Protein 3MET (pdb70)

InterPro domains:
  IPR010750 SGF29 tudor-like domain [PF07039] (159-288)
  IPR010750 SGF29 tudor-like domain [PS51518] (152-293)
  IPR037802 SAGA-associated factor 29 [PTHR21539] (6-290)
  IPR047287 SAGA-associated factor 29, second Tudor domain [cd20394] (228-287)
  IPR047288 SAGA-associated factor 29, first Tudor domain [cd20393] (154-217)

Sequence (354 aa):
GRRGVLTLLQQSATLPLWIGKPGDKPPPLCGAIPASGGDDYVARPGDKVAARVKAVDGDEQWILAEEVVSYSHATNKYEVDDIDEEGKERHTLSRRRRVIPLPQWWKKANPETDPEALFQKEQLVLALYPQQTTCFYRALIHAPPQRPQDDYSVLFEDTSYADGYSPPLNVAQRYVVACVLTLLQQSATLPLWIGKPGDKPPPLCGAIPASGGDDYVARPGDKVAARVKAVDGDEQWILAEVVSYSHATNKYEVDDIDEEGKERHTLSRRRVIPLPQWKANPETDPEALFQKEQLVLALYPQTTCFYRALIHAPPQRRPQDDYSVLFEDTSYADGYSPPLNVAQRRYVVACKEPKARTQTARART

Secondary structure (DSSP, 8-state):
-HHHH--HHHHH---PBP---TT----TTBTTPPPPBT--PPTT-EEEEEEE-TT--EEEEEEEEEEEETTTTEEEEEESSTT---PEEEEGGGEEEPPSBB--TTT-GGGSPPTT-EEEEEPTTSSEEEEEEEEE--SSTTPPEEEEEB-TTSTTSBPPPEEE-GGGEEE-/---HHHHH--PPBP---TTPPPPTTBTTPPPBTT----TT-EEEEEEE-TTS-EEEEEEEEEEEETTTTEEEEEETT--SS-EEEEEGGGEEEPPSBB--TTT-GGGS--TT-EEEEEPTTSSEEEEEEEEE--SSTTPPEEEEEB-TTSTTSBPPPEEE-GGGEEE-----/-------/---

Solvent-accessible surface area: 18123 Å² total

B-factor: mean 17.87, std 6.51, range [2.0, 43.19]

Radius of gyration: 21.24 Å; Cα contacts (8 Å, |Δi|>4): 855; chains: 4; bounding box: 60×52×64 Å

GO terms:
  GO:0070461 SAGA-type complex (C, IDA)
  GO:0140002 histone H3K4me3 reader activity (F, IDA)
  GO:0140003 histone H3K36me3 reader activity (F, IDA)
  GO:0071169 establishment of protein localization to chromatin (P, TAS)
  GO:0005654 nucleoplasm (C, TAS)
  GO:0005515 protein binding (F, IPI)
  GO:0140672 ATAC complex (C, IDA)
  GO:0000122 negative regulation of transcription by RNA polymerase II (P, IDA)
  GO:0005654 nucleoplasm (C, IDA)
  GO:0005730 nucleolus (C, IDA)
  GO:0051302 regulation of cell division (P, IDA)
  GO:0006357 regulation of transcription by RNA polymerase II (P, IDA)
  GO:0051726 regulation of cell cycle (P, IMP)
  GO:0090043 regulation of tubulin deacetylation (P, IMP)
  GO:0006355 regulation of DNA-templated transcription (P, IMP)
  GO:0034976 response to endoplasmic reticulum stress (P, IMP)
  GO:0045815 transcription initiation-coupled chromatin remodeling (P, IMP)

Organism: Homo sapiens (NCBI:txid9606)

CATH classification: 2.30.30.140

Nearest PDB structures (foldseek):
  3me9-assembly1_B  TM=9.875E-01  e=2.620E-29  Homo sapiens
  3mew-assembly1_A  TM=9.738E-01  e=3.915E-27  Homo s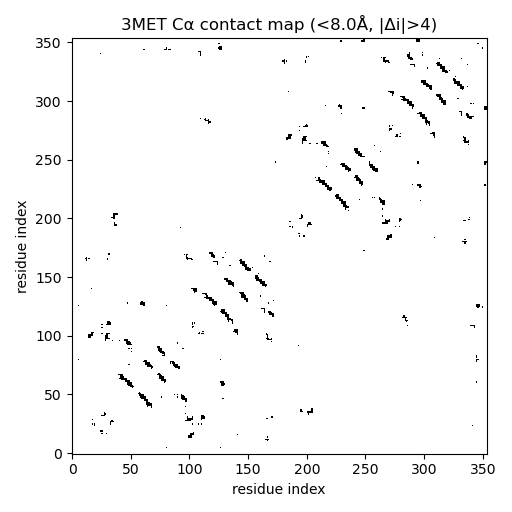apiens
  3lx7-assembly1_A-2  TM=9.864E-01  e=1.888E-22  Homo sapiens
  7yta-assembly1_A  TM=5.260E-01  e=7.698E-05  Nicotiana tabacum
  2eko-assembly1_A  TM=7.095E-01  e=9.833E-02  Homo sapiens

Foldseek 3Di:
DLLVVVVVQVVVLVQAADDDDPPDADDDLAQARHDDPVDDDDFFFWKQFFDADPVGDTFRFIWTWHDADPVVQWTWIDGPRPVRPDTDTGHPVRIGGFRSHYYACVPHVVSHDDFQAWKWFQDPSHRTTAIWGFHAPDNGSVFFTWIWGQDPVDPVRTDGTDGGRSRGIYHD/DLVVVVVVLVQAADDDDVVDDDDDLAQARHHPDVDDDDAFFWKFFWDQDPVRDTWTFIWGWHDADPPVQWTWTFGSVNPDPGIDIGHPLRIGTFRSHYYACVRCVVSYDAAQAWWWFAPPPGRTTAIWGFHATDNGSPFFTWIWGQDVVDVVRTDHTDGGRSRGIYHDPDDD/DQDVNVD

Structure (mmCIF, N/CA/C/O backbone):
data_3MET
#
_entry.id   3MET
#
_cell.length_a   50.162
_cell.length_b   65.411
_cell.length_c   105.877
_cell.angle_alpha   90.00
_cell.angle_beta   90.00
_cell.angle_gamma   90.00
#
_symmetry.space_group_name_H-M   'P 21 21 21'
#
loop_
_entity.id
_entity.type
_entity.pdbx_description
1 polymer 'SAGA-associated factor 29 homolog'
2 polymer 'Histone H3'
3 non-polymer 'UNKNOWN ATOM OR ION'
4 non-polymer GLYCEROL
5 non-polymer 'SULFATE ION'
6 water water
#
loop_
_atom_site.group_PDB
_atom_site.id
_atom_site.type_symbol
_atom_site.label_atom_id
_atom_site.label_alt_id
_atom_site.label_comp_id
_atom_site.label_asym_id
_atom_site.label_entity_id
_atom_site.label_seq_id
_atom_site.pdbx_PDB_ins_code
_atom_site.Cartn_x
_atom_site.Cartn_y
_atom_site.Cartn_z
_atom_site.occupancy
_atom_site.B_iso_or_equiv
_atom_site.auth_seq_id
_atom_site.auth_comp_id
_atom_site.auth_asym_id
_atom_site.auth_atom_id
_atom_site.pdbx_PDB_model_num
ATOM 1 N N . GLY A 1 1 ? 19.307 13.330 -5.860 1.00 22.85 114 GLY A N 1
ATOM 2 C CA . GLY A 1 1 ? 18.313 13.244 -4.750 1.00 22.71 114 GLY A CA 1
ATOM 3 C C . GLY A 1 1 ? 16.995 12.777 -5.336 1.00 22.74 114 GLY A C 1
ATOM 4 O O . GLY A 1 1 ? 16.911 12.525 -6.549 1.00 21.42 114 GLY A O 1
ATOM 5 N N . ARG A 1 2 ? 15.978 12.644 -4.477 1.00 22.26 115 ARG A N 1
ATOM 6 C CA . ARG A 1 2 ? 14.664 12.200 -4.900 1.00 22.82 115 ARG A CA 1
ATOM 7 C C . ARG A 1 2 ? 14.024 13.144 -5.899 1.00 22.69 115 ARG A C 1
ATOM 8 O O . ARG A 1 2 ? 13.410 12.680 -6.860 1.00 23.26 115 ARG A O 1
ATOM 16 N N . ARG A 1 3 ? 14.174 14.450 -5.706 1.00 22.02 116 ARG A N 1
ATOM 17 C CA . ARG A 1 3 ? 13.628 15.428 -6.650 1.00 22.27 116 ARG A CA 1
ATOM 18 C C . ARG A 1 3 ? 14.104 15.165 -8.053 1.00 22.16 116 ARG A C 1
ATOM 19 O O . ARG A 1 3 ? 13.298 15.128 -9.000 1.00 23.23 116 ARG A O 1
ATOM 27 N N . GLY A 1 4 ? 15.407 14.947 -8.187 1.00 20.53 117 GLY A N 1
ATOM 28 C CA . GLY A 1 4 ? 16.015 14.728 -9.476 1.00 19.89 117 GLY A CA 1
ATOM 29 C C . GLY A 1 4 ? 15.625 13.419 -10.096 1.00 19.01 117 GLY A C 1
ATOM 30 O O . GLY A 1 4 ? 15.418 13.324 -11.288 1.00 18.87 117 GLY A O 1
ATOM 31 N N . VAL A 1 5 ? 15.544 12.399 -9.277 1.00 18.24 118 VAL A N 1
ATOM 32 C CA . VAL A 1 5 ? 15.150 11.091 -9.736 1.00 17.92 118 VAL A CA 1
ATOM 33 C C . VAL A 1 5 ? 13.734 11.136 -10.303 1.00 17.00 118 VAL A C 1
ATOM 34 O O . VAL A 1 5 ? 13.464 10.579 -11.370 1.00 15.99 118 VAL A O 1
ATOM 38 N N . LEU A 1 6 ? 12.838 11.784 -9.576 1.00 16.67 119 LEU A N 1
ATOM 39 C CA . LEU A 1 6 ? 11.474 11.966 -10.021 1.00 17.57 119 LEU A CA 1
ATOM 40 C C . LEU A 1 6 ? 11.335 12.687 -11.317 1.00 17.30 119 LEU A C 1
ATOM 41 O O . LEU A 1 6 ? 10.675 12.193 -12.207 1.00 18.04 119 LEU A O 1
ATOM 54 N N . THR A 1 8 ? 13.536 13.228 -13.548 1.00 17.56 121 THR A N 1
ATOM 55 C CA . THR A 1 8 ? 14.170 12.456 -14.622 1.00 18.11 121 THR A CA 1
ATOM 56 C C . THR A 1 8 ? 13.230 11.364 -15.109 1.00 17.84 121 THR A C 1
ATOM 57 O O . THR A 1 8 ? 13.082 11.160 -16.312 1.00 17.27 121 THR A O 1
ATOM 61 N N . LEU A 1 9 ? 12.607 10.656 -14.175 1.00 17.83 122 LEU A N 1
ATOM 62 C CA . LEU A 1 9 ? 11.672 9.592 -14.538 1.00 18.78 122 LEU A CA 1
ATOM 63 C C . LEU A 1 9 ? 10.505 10.142 -15.409 1.00 19.01 122 LEU A C 1
ATOM 64 O O . LEU A 1 9 ? 10.122 9.536 -16.412 1.00 17.55 122 LEU A O 1
ATOM 66 N N . LEU A 1 10 ? 9.984 11.314 -15.037 1.00 20.06 123 LEU A N 1
ATOM 67 C CA . LEU A 1 10 ? 8.914 11.962 -15.797 1.00 21.19 123 LEU A CA 1
ATOM 68 C C . LEU A 1 10 ? 9.304 12.285 -17.211 1.00 22.19 123 LEU A C 1
ATOM 69 O O . LEU A 1 10 ? 8.499 12.106 -18.128 1.00 22.16 123 LEU A O 1
ATOM 74 N N . GLN A 1 11 ? 10.515 12.813 -17.389 1.00 22.81 124 GLN A N 1
ATOM 75 C CA . GLN A 1 11 ? 11.051 13.113 -18.713 1.00 23.78 124 GLN A CA 1
ATOM 76 C C . GLN A 1 11 ? 11.188 11.869 -19.541 1.00 23.95 124 GLN A C 1
ATOM 77 O O . GLN A 1 11 ? 10.770 11.836 -20.708 1.00 24.66 124 GLN A O 1
ATOM 83 N N . GLN A 1 12 ? 11.801 10.849 -18.946 1.00 23.22 125 GLN A N 1
ATOM 84 C CA . GLN A 1 12 ? 11.984 9.583 -19.622 1.00 22.82 125 GLN A CA 1
ATOM 85 C C . GLN A 1 12 ? 10.653 9.133 -20.174 1.00 21.93 125 GLN A C 1
ATOM 86 O O . GLN A 1 12 ? 10.546 8.907 -21.390 1.00 23.02 125 GLN A O 1
ATOM 92 N N . SER A 1 13 ? 9.644 9.010 -19.308 1.00 19.20 126 SER A N 1
ATOM 93 C CA . SER A 1 13 ? 8.353 8.540 -19.746 1.00 17.95 126 SER A CA 1
ATOM 94 C C . SER A 1 13 ? 7.735 9.467 -20.811 1.00 17.08 126 SER A C 1
ATOM 95 O O . SER A 1 13 ? 7.242 8.988 -21.824 1.00 17.11 126 SER A O 1
ATOM 98 N N . ALA A 1 14 ? 7.760 10.777 -20.615 1.00 16.48 127 ALA A N 1
ATOM 99 C CA . ALA A 1 14 ? 7.215 11.672 -21.675 1.00 16.90 127 ALA A CA 1
ATOM 100 C C . ALA A 1 14 ? 7.889 11.448 -23.023 1.00 17.54 127 ALA A C 1
ATOM 101 O O . ALA A 1 14 ? 7.231 11.392 -24.057 1.00 17.56 127 ALA A O 1
ATOM 111 N N . THR A 1 16 ? 9.777 8.886 -24.220 1.00 16.08 129 THR A N 1
ATOM 112 C CA . THR A 1 16 ? 9.741 7.569 -24.847 1.00 16.19 129 THR A CA 1
ATOM 113 C C . THR A 1 16 ? 8.334 7.182 -25.391 1.00 16.34 129 THR A C 1
ATOM 114 O O . THR A 1 16 ? 8.197 6.114 -26.035 1.00 16.49 129 THR A O 1
ATOM 118 N N . LEU A 1 17 ? 7.308 8.018 -25.141 1.00 15.59 130 LEU A N 1
ATOM 119 C CA . LEU A 1 17 ? 5.961 7.735 -25.620 1.00 15.06 130 LEU A CA 1
ATOM 120 C C . LEU A 1 17 ? 5.971 7.648 -27.147 1.00 15.14 130 LEU A C 1
ATOM 121 O O . LEU A 1 17 ? 6.206 8.642 -27.803 1.00 15.58 130 LEU A O 1
ATOM 126 N N . PRO A 1 18 ? 5.689 6.477 -27.705 1.00 15.04 131 PRO A N 1
ATOM 127 C CA . PRO A 1 18 ? 5.753 6.315 -29.146 1.00 15.68 131 PRO A CA 1
ATOM 128 C C . PRO A 1 18 ? 4.783 7.194 -29.931 1.00 14.57 131 PRO A C 1
ATOM 129 O O . PRO A 1 18 ? 3.674 7.393 -29.505 1.00 14.27 131 PRO A O 1
ATOM 133 N N . LEU A 1 19 ? 5.228 7.698 -31.070 1.00 15.11 132 LEU A N 1
ATOM 134 C CA . LEU A 1 19 ? 4.402 8.442 -32.006 1.00 14.71 132 LEU A CA 1
ATOM 135 C C . LEU A 1 19 ? 3.500 7.474 -32.778 1.00 14.59 132 LEU A C 1
ATOM 136 O O . LEU A 1 19 ? 3.958 6.414 -33.220 1.00 14.54 132 LEU A O 1
ATOM 141 N N . TRP A 1 20 ? 2.227 7.802 -32.910 1.00 13.42 133 TRP A N 1
ATOM 142 C CA . TRP A 1 20 ? 1.361 6.994 -33.755 1.00 14.07 133 TRP A CA 1
ATOM 143 C C . TRP A 1 20 ? 1.666 7.290 -35.221 1.00 13.54 133 TRP A C 1
ATOM 144 O O . TRP A 1 20 ? 1.555 8.423 -35.670 1.00 13.27 133 TRP A O 1
ATOM 155 N N . ILE A 1 21 ? 2.075 6.269 -35.960 1.00 14.42 134 ILE A N 1
ATOM 156 C CA . ILE A 1 21 ? 2.403 6.418 -37.376 1.00 15.55 134 ILE A CA 1
ATOM 157 C C . ILE A 1 21 ? 1.475 5.494 -38.180 1.00 15.84 134 ILE A C 1
ATOM 158 O O . ILE A 1 21 ? 1.736 4.287 -38.362 1.00 15.25 134 ILE A O 1
ATOM 163 N N . GLY A 1 22 ? 0.373 6.070 -38.632 1.00 16.92 135 GLY A N 1
ATOM 164 C CA . GLY A 1 22 ? -0.593 5.376 -39.447 1.00 17.03 135 GLY A CA 1
ATOM 165 C C . GLY A 1 22 ? -0.241 5.465 -40.921 1.00 17.95 135 GLY A C 1
ATOM 166 O O . GLY A 1 22 ? 0.722 6.103 -41.290 1.00 17.79 135 GLY A O 1
ATOM 167 N N . LYS A 1 23 ? -1.016 4.786 -41.759 1.00 18.85 136 LYS A N 1
ATOM 168 C CA . LYS A 1 23 ? -0.932 4.972 -43.196 1.00 19.64 136 LYS A CA 1
ATOM 169 C C . LYS A 1 23 ? -2.312 5.371 -43.669 1.00 20.74 136 LYS A C 1
ATOM 170 O O . LYS A 1 23 ? -3.289 5.220 -42.934 1.00 19.98 136 LYS A O 1
ATOM 176 N N . PRO A 1 24 ? -2.411 5.904 -44.900 1.00 22.26 137 PRO A N 1
ATOM 177 C CA . PRO A 1 24 ? -3.738 6.338 -45.386 1.00 22.32 137 PRO A CA 1
ATOM 178 C C . PRO A 1 24 ? -4.842 5.313 -45.114 1.00 22.13 137 PRO A C 1
ATOM 179 O O . PRO A 1 24 ? -4.670 4.103 -45.342 1.00 22.94 137 PRO A O 1
ATOM 183 N N . GLY A 1 25 ? -5.953 5.780 -44.568 1.00 21.81 138 GLY A N 1
ATOM 184 C CA . GLY A 1 25 ? -7.052 4.888 -44.184 1.00 21.67 138 GLY A CA 1
ATOM 185 C C . GLY A 1 25 ? -7.151 4.460 -42.723 1.00 21.25 138 GLY A C 1
ATOM 186 O O . GLY A 1 25 ? -8.226 4.064 -42.271 1.00 21.30 138 GLY A O 1
ATOM 187 N N . ASP A 1 26 ? -6.033 4.478 -41.988 1.00 20.38 139 ASP A N 1
ATOM 188 C CA . ASP A 1 26 ? -6.032 4.107 -40.562 1.00 20.01 139 ASP A CA 1
ATOM 189 C C . ASP A 1 26 ? -6.535 5.263 -39.739 1.00 19.70 139 ASP A C 1
ATOM 190 O O . ASP A 1 26 ? -6.249 6.397 -40.039 1.00 20.52 139 ASP A O 1
ATOM 195 N N . LYS A 1 27 ? -7.201 4.971 -38.643 1.00 20.16 140 LYS A N 1
ATOM 196 C CA . LYS A 1 27 ? -7.531 6.027 -37.674 1.00 19.89 140 LYS A CA 1
ATOM 197 C C . LYS A 1 27 ? -6.632 5.867 -36.447 1.00 18.67 140 LYS A C 1
ATOM 198 O O . LYS A 1 27 ? -6.181 4.750 -36.150 1.00 18.93 140 LYS A O 1
ATOM 204 N N . PRO A 1 28 ? -6.395 6.957 -35.712 1.00 17.05 141 PRO A N 1
ATOM 205 C CA . PRO A 1 28 ? -5.660 6.801 -34.460 1.00 17.00 141 PRO A CA 1
ATOM 206 C C . PRO A 1 28 ? -6.390 5.896 -33.472 1.00 16.37 141 PRO A C 1
ATOM 207 O O . PRO A 1 28 ? -7.603 5.974 -33.338 1.00 16.56 141 PRO A O 1
ATOM 211 N N . PRO A 1 29 ? -5.681 4.981 -32.812 1.00 16.05 142 PRO A N 1
ATOM 212 C CA . PRO A 1 29 ? -6.476 4.119 -31.890 1.00 15.47 142 PRO A CA 1
ATOM 213 C C . PRO A 1 29 ? -6.859 4.781 -30.553 1.00 14.98 142 PRO A C 1
ATOM 214 O O . PRO A 1 29 ? -6.374 5.884 -30.219 1.00 14.40 142 PRO A O 1
ATOM 218 N N . PRO A 1 30 ? -7.657 4.062 -29.741 1.00 14.85 143 PRO A N 1
ATOM 219 C CA . PRO A 1 30 ? -7.852 4.378 -28.338 1.00 14.35 143 PRO A CA 1
ATOM 220 C C . PRO A 1 30 ? -6.505 4.577 -27.631 1.00 13.03 143 PRO A C 1
ATOM 221 O O . PRO A 1 30 ? -5.596 3.818 -27.852 1.00 12.64 143 PRO A O 1
ATOM 225 N N . LEU A 1 31 ? -6.429 5.601 -26.797 1.00 12.26 144 LEU A N 1
ATOM 226 C CA . LEU A 1 31 ? -5.237 5.972 -26.083 1.00 12.09 144 LEU A CA 1
ATOM 227 C C . LEU A 1 31 ? -4.090 6.470 -26.931 1.00 12.38 144 LEU A C 1
ATOM 228 O O . LEU A 1 31 ? -2.928 6.523 -26.441 1.00 13.89 144 LEU A O 1
ATOM 233 N N . CYS A 1 32 ? -4.366 6.873 -28.160 1.00 11.72 145 CYS A N 1
ATOM 234 C CA . CYS A 1 32 ? -3.431 7.716 -28.900 1.00 11.62 145 CYS A CA 1
ATOM 235 C C . CYS A 1 32 ? -3.801 9.171 -28.625 1.00 11.83 145 CYS A C 1
ATOM 236 O O . CYS A 1 32 ? -4.871 9.610 -28.984 1.00 11.66 145 CYS A O 1
ATOM 239 N N . GLY A 1 33 ? -2.958 9.900 -27.906 1.00 12.22 146 GLY A N 1
ATOM 240 C CA . GLY A 1 33 ? -3.278 11.298 -27.542 1.00 12.30 146 GLY A CA 1
ATOM 241 C C . GLY A 1 33 ? -4.581 11.454 -26.774 1.00 12.07 146 GLY A C 1
ATOM 242 O O . GLY A 1 33 ? -4.788 10.865 -25.685 1.00 11.99 146 GLY A O 1
ATOM 243 N N . ALA A 1 34 ? -5.484 12.245 -27.338 1.00 12.21 147 ALA A N 1
ATOM 244 C CA . ALA A 1 34 ? -6.751 12.509 -26.698 1.00 11.66 147 ALA A CA 1
ATOM 245 C C . ALA A 1 34 ? -7.844 11.465 -26.985 1.00 12.13 147 ALA A C 1
ATOM 246 O O . ALA A 1 34 ? -8.902 11.543 -26.374 1.00 11.71 147 ALA A O 1
ATOM 248 N N . ILE A 1 35 ? -7.588 10.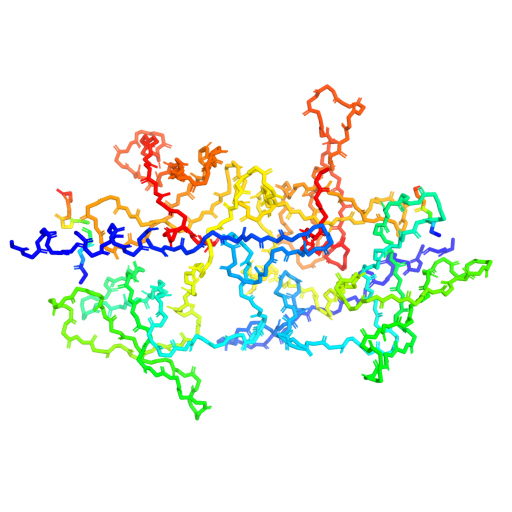464 -27.843 1.00 12.11 148 ILE A N 1
ATOM 249 C CA . ILE A 1 35 ? -8.603 9.459 -28.093 1.00 12.56 148 ILE A CA 1
ATOM 250 C C . ILE A 1 35 ? -8.816 8.633 -26.808 1.00 12.65 148 ILE A C 1
ATOM 251 O O . ILE A 1 35 ? -7.868 8.015 -26.311 1.00 11.21 148 ILE A O 1
ATOM 256 N N . PRO A 1 36 ? -10.057 8.628 -26.264 1.00 12.73 149 PRO A N 1
ATOM 257 C CA . PRO A 1 36 ? -10.266 7.914 -25.034 1.00 12.63 149 PRO A CA 1
ATOM 258 C C . PRO A 1 36 ? -10.182 6.409 -25.152 1.00 12.82 149 PRO A C 1
ATOM 259 O O . PRO A 1 36 ? -10.322 5.844 -26.256 1.00 11.20 149 PRO A O 1
ATOM 263 N N . ALA A 1 37 ? -9.976 5.768 -23.998 1.00 13.82 150 ALA A N 1
ATOM 264 C CA . ALA A 1 37 ? -10.027 4.314 -23.868 1.00 14.53 150 ALA A CA 1
ATOM 265 C C . ALA A 1 37 ? -11.375 3.802 -24.360 1.00 15.81 150 ALA A C 1
ATOM 266 O O . ALA A 1 37 ? -12.392 4.489 -24.239 1.00 14.56 150 ALA A O 1
ATOM 268 N N . SER A 1 38 ? -11.369 2.591 -24.912 1.00 16.72 151 SER A N 1
ATOM 269 C CA . SER A 1 38 ? -12.599 1.883 -25.205 1.00 18.27 151 SER A CA 1
ATOM 270 C C . SER A 1 38 ? -13.454 1.716 -23.949 1.00 18.03 151 SER A C 1
ATOM 271 O O . SER A 1 38 ? -12.931 1.688 -22.835 1.00 17.57 151 SER A O 1
ATOM 274 N N A GLY A 1 39 ? -14.760 1.576 -24.159 0.50 18.27 152 GLY A N 1
ATOM 275 N N B GLY A 1 39 ? -14.770 1.610 -24.109 0.50 18.34 152 GLY A N 1
ATOM 276 C CA A GLY A 1 39 ? -15.676 1.231 -23.078 0.50 18.33 152 GLY A CA 1
ATOM 277 C CA B GLY A 1 39 ? -15.698 1.651 -22.950 0.50 18.41 152 GLY A CA 1
ATOM 278 C C A GLY A 1 39 ? -15.249 -0.053 -22.390 0.50 18.27 152 GLY A C 1
ATOM 279 C C B GLY A 1 39 ? -15.510 0.644 -21.810 0.50 18.42 152 GLY A C 1
ATOM 280 O O A GLY A 1 39 ? -14.848 -1.026 -23.041 0.50 17.62 152 GLY A O 1
ATOM 281 O O B GLY A 1 39 ? -15.820 0.947 -20.647 0.50 18.29 152 GLY A O 1
ATOM 282 N N A ASP A 1 40 ? -15.311 -0.038 -21.062 0.50 18.66 153 ASP A N 1
ATOM 283 N N B ASP A 1 40 ? -15.027 -0.558 -22.118 0.50 18.49 153 ASP A N 1
ATOM 284 C CA A ASP A 1 40 ? -14.856 -1.164 -20.243 0.50 18.99 153 ASP A CA 1
ATOM 285 C CA B ASP A 1 40 ? -14.839 -1.573 -21.068 0.50 18.71 153 ASP A CA 1
ATOM 286 C C A ASP A 1 40 ? -13.442 -1.691 -20.615 0.50 18.99 153 ASP A C 1
ATOM 287 C C B ASP A 1 40 ? -13.382 -1.765 -20.697 0.50 18.83 153 ASP A C 1
ATOM 288 O O A ASP A 1 40 ? -13.181 -2.886 -20.547 0.50 19.63 153 ASP A O 1
ATOM 289 O O B ASP A 1 40 ? -13.019 -2.793 -20.128 0.50 19.39 153 ASP A O 1
ATOM 292 N N . TYR A 1 41 ? -12.540 -0.784 -20.993 1.00 18.54 154 TYR A N 1
ATOM 293 C CA . TYR A 1 41 ? -11.120 -1.067 -21.034 1.00 18.50 154 TYR A CA 1
ATOM 294 C C . TYR A 1 41 ? -10.577 -1.260 -19.632 1.00 18.57 154 TYR A C 1
ATOM 295 O O . TYR A 1 41 ? -10.984 -0.568 -18.702 1.00 18.23 154 TYR A O 1
ATOM 304 N N . VAL A 1 42 ? -9.651 -2.204 -19.490 1.00 18.81 155 VAL A N 1
ATOM 305 C CA . VAL A 1 42 ? -8.898 -2.396 -18.234 1.00 18.76 155 VAL A CA 1
ATOM 306 C C . VAL A 1 42 ? -7.412 -2.234 -18.559 1.00 18.31 155 VAL A C 1
ATOM 307 O O . VAL A 1 42 ? -6.912 -2.915 -19.444 1.00 17.23 155 VAL A O 1
ATOM 311 N N . ALA A 1 43 ? -6.711 -1.332 -17.860 1.00 18.04 156 ALA A N 1
ATOM 312 C CA . ALA A 1 43 ? -5.239 -1.186 -18.052 1.00 17.81 156 ALA A CA 1
ATOM 313 C C . ALA A 1 43 ? -4.467 -2.445 -17.602 1.00 17.73 156 ALA A C 1
ATOM 314 O O . ALA A 1 43 ? -4.921 -3.205 -16.762 1.00 17.15 156 ALA A O 1
ATOM 316 N N . ARG A 1 44 ? -3.300 -2.623 -18.196 1.00 18.04 157 ARG A N 1
ATOM 317 C CA . ARG A 1 44 ? -2.451 -3.775 -17.996 1.00 18.32 157 ARG A CA 1
ATOM 318 C C . ARG A 1 44 ? -1.402 -3.434 -16.935 1.00 18.24 157 ARG A C 1
ATOM 319 O O . ARG A 1 44 ? -1.059 -2.238 -16.776 1.00 17.29 157 ARG A O 1
ATOM 322 N N . PRO A 1 45 ? -0.874 -4.457 -16.220 1.00 17.77 158 PRO A N 1
ATOM 323 C CA . PRO A 1 45 ? 0.246 -4.225 -15.301 1.00 17.25 158 PRO A CA 1
ATOM 324 C C . PRO A 1 45 ? 1.381 -3.521 -16.025 1.00 17.40 158 PRO A C 1
ATOM 325 O O . PRO A 1 45 ? 1.756 -3.912 -17.159 1.00 17.71 158 PRO A O 1
ATOM 329 N N . GLY A 1 46 ? 1.912 -2.483 -15.395 1.00 16.38 159 GLY A N 1
ATOM 330 C CA . GLY A 1 46 ? 2.982 -1.688 -15.970 1.00 16.57 159 GLY A CA 1
ATOM 331 C C . GLY A 1 46 ? 2.528 -0.385 -16.635 1.00 15.71 159 GLY A C 1
ATOM 332 O O . GLY A 1 46 ? 3.318 0.546 -16.777 1.00 16.64 159 GLY A O 1
ATOM 333 N N . ASP A 1 47 ? 1.265 -0.306 -17.016 1.00 15.01 160 ASP A N 1
ATOM 334 C CA . ASP A 1 47 ? 0.738 0.867 -17.725 1.00 14.30 160 ASP A CA 1
ATOM 335 C C . ASP A 1 47 ? 0.711 2.055 -16.767 1.00 14.47 160 ASP A C 1
ATOM 336 O O . ASP A 1 47 ? 0.426 1.878 -15.586 1.00 14.32 160 ASP A O 1
ATOM 341 N N . LYS A 1 48 ? 0.960 3.256 -17.271 1.00 13.74 161 LYS A N 1
ATOM 342 C CA . LYS A 1 48 ? 0.919 4.445 -16.440 1.00 14.35 161 LYS A CA 1
ATOM 343 C C . LYS A 1 48 ? -0.503 5.008 -16.410 1.00 13.89 161 LYS A C 1
ATOM 344 O O . LYS A 1 48 ? -1.248 4.900 -17.408 1.00 14.61 161 LYS A O 1
ATOM 350 N N . VAL A 1 49 ? -0.880 5.590 -15.271 1.00 13.20 162 VAL A N 1
ATOM 351 C CA . VAL A 1 49 ? -2.240 6.064 -15.027 1.00 12.52 162 VAL A CA 1
ATOM 352 C C . VAL A 1 49 ? -2.208 7.324 -14.199 1.00 12.68 162 VAL A C 1
ATOM 353 O O . VAL A 1 49 ? -1.191 7.596 -13.528 1.00 13.60 162 VAL A O 1
ATOM 357 N N . ALA A 1 50 ? -3.268 8.113 -14.287 1.00 11.85 163 ALA A N 1
ATOM 358 C CA . ALA A 1 50 ? -3.622 9.059 -13.227 1.00 12.61 163 ALA A CA 1
ATOM 359 C C . ALA A 1 50 ? -4.602 8.366 -12.305 1.00 13.20 163 ALA A C 1
ATOM 360 O O . ALA A 1 50 ? -5.569 7.737 -12.757 1.00 13.89 163 ALA A O 1
ATOM 362 N N . ALA A 1 51 ? -4.326 8.446 -11.013 1.00 13.79 164 ALA A N 1
ATOM 363 C CA . ALA A 1 51 ? -5.042 7.693 -10.005 1.00 14.24 164 ALA A CA 1
ATOM 364 C C . ALA A 1 51 ? -5.510 8.639 -8.916 1.00 15.15 164 ALA A C 1
ATOM 365 O O . ALA A 1 51 ? -4.682 9.348 -8.317 1.00 15.82 164 ALA A O 1
ATOM 367 N N . ARG A 1 52 ? -6.821 8.676 -8.672 1.00 15.87 165 ARG A N 1
ATOM 368 C CA . ARG A 1 52 ? -7.398 9.529 -7.626 1.00 17.17 165 ARG A CA 1
ATOM 369 C C . ARG A 1 52 ? -7.267 8.811 -6.277 1.00 16.98 165 ARG A C 1
ATOM 370 O O . ARG A 1 52 ? -7.988 7.831 -6.038 1.00 16.80 165 ARG A O 1
ATOM 378 N N . VAL A 1 53 ? -6.372 9.317 -5.417 1.00 16.76 166 VAL A N 1
ATOM 379 C CA . VAL A 1 53 ? -6.034 8.693 -4.148 1.00 17.75 166 VAL A CA 1
ATOM 380 C C . VAL A 1 53 ? -6.305 9.632 -2.973 1.00 18.92 166 VAL A C 1
ATOM 381 O O . VAL A 1 53 ? -5.968 10.829 -3.011 1.00 18.29 166 VAL A O 1
ATOM 385 N N . LYS A 1 54 ? -6.919 9.084 -1.935 1.00 19.82 167 LYS A N 1
ATOM 386 C CA . LYS A 1 54 ? -7.173 9.825 -0.695 1.00 21.79 167 LYS A CA 1
ATOM 387 C C . LYS A 1 54 ? -6.056 9.520 0.315 1.00 22.65 167 LYS A C 1
ATOM 388 O O . LYS A 1 54 ? -5.931 8.360 0.755 1.00 22.74 167 LYS A O 1
ATOM 392 N N . ALA A 1 55 ? -5.277 10.540 0.689 1.00 23.31 168 ALA A N 1
ATOM 393 C CA . ALA A 1 55 ? -4.392 10.472 1.879 1.00 24.38 168 ALA A CA 1
ATOM 394 C C . ALA A 1 55 ? -5.095 10.066 3.192 1.00 25.32 168 ALA A C 1
ATOM 395 O O . ALA A 1 55 ? -6.328 10.052 3.286 1.00 25.40 168 ALA A O 1
ATOM 397 N N . VAL A 1 56 ? -4.287 9.719 4.203 1.00 25.91 169 VAL A N 1
ATOM 398 C CA . VAL A 1 56 ? -4.805 9.355 5.529 1.00 26.35 169 VAL A CA 1
ATOM 399 C C . VAL A 1 56 ? -5.547 10.556 6.119 1.00 27.55 169 VAL A C 1
ATOM 400 O O . VAL A 1 56 ? -6.563 10.373 6.768 1.00 26.86 169 VAL A O 1
ATOM 404 N N . ASP A 1 57 ? -5.033 11.774 5.862 1.00 28.78 170 ASP A N 1
ATOM 405 C CA . ASP A 1 57 ? -5.701 13.009 6.302 1.00 29.97 170 ASP A CA 1
ATOM 406 C C . ASP A 1 57 ? -6.798 13.546 5.336 1.00 30.49 170 ASP A C 1
ATOM 407 O O . ASP A 1 57 ? -7.233 14.702 5.498 1.00 30.06 170 ASP A O 1
ATOM 412 N N . GLY A 1 58 ? -7.192 12.736 4.332 1.00 30.26 171 GLY A N 1
ATOM 413 C CA . GLY A 1 58 ? -8.393 13.011 3.495 1.00 30.14 171 GLY A CA 1
ATOM 414 C C . GLY A 1 58 ? -8.218 13.835 2.221 1.00 29.61 171 GLY A C 1
ATOM 415 O O . GLY A 1 58 ? -9.099 13.88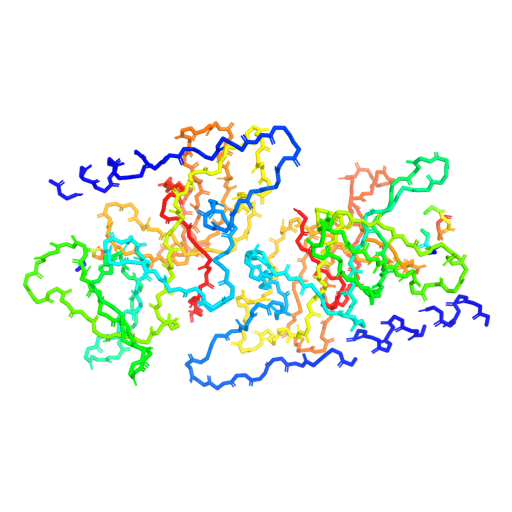5 1.392 1.00 29.37 171 GLY A O 1
ATOM 416 N N . ASP A 1 59 ? -7.078 14.487 2.086 1.00 29.51 172 ASP A N 1
ATOM 417 C CA . ASP A 1 59 ? -6.702 15.177 0.880 1.00 29.48 172 ASP A CA 1
ATOM 418 C C . ASP A 1 59 ? -6.745 14.232 -0.334 1.00 28.86 172 ASP A C 1
ATOM 419 O O . ASP A 1 59 ? -6.091 13.187 -0.301 1.00 28.46 172 ASP A O 1
ATOM 424 N N . GLU A 1 60 ? -7.527 14.596 -1.372 1.00 27.84 173 GLU A N 1
ATOM 425 C CA . GLU A 1 60 ? -7.619 13.836 -2.639 1.00 27.30 173 GLU A CA 1
ATOM 426 C C . GLU A 1 60 ? -6.691 14.424 -3.684 1.00 26.04 173 GLU A C 1
ATOM 427 O O . GLU A 1 60 ? -6.745 15.639 -3.950 1.00 26.01 173 GLU A O 1
ATOM 433 N N . GLN A 1 61 ? -5.862 13.584 -4.304 1.00 23.72 174 GLN A N 1
ATOM 434 C CA . GLN A 1 61 ? -5.057 14.004 -5.456 1.00 22.54 174 GLN A CA 1
ATOM 435 C C . GLN A 1 61 ? -5.193 13.004 -6.596 1.00 20.86 174 GLN A C 1
ATOM 436 O O . GLN A 1 61 ? -5.377 11.801 -6.356 1.00 20.04 174 GLN A O 1
ATOM 442 N N . TRP A 1 62 ? -5.062 13.495 -7.825 1.00 18.66 175 TRP A N 1
ATOM 443 C CA . TRP A 1 62 ? -4.746 12.659 -8.960 1.00 17.14 175 TRP A CA 1
ATOM 444 C C . TRP A 1 62 ? -3.231 12.542 -9.034 1.00 15.87 175 TRP A C 1
ATOM 445 O O . TRP A 1 62 ? -2.531 13.538 -9.324 1.00 16.34 175 TRP A O 1
ATOM 456 N N . ILE A 1 63 ? -2.711 11.355 -8.757 1.00 13.48 176 ILE A N 1
ATOM 457 C CA . ILE A 1 63 ? -1.275 11.134 -8.798 1.00 12.82 176 ILE A CA 1
ATOM 458 C C . ILE A 1 63 ? -0.839 10.359 -10.028 1.00 12.01 176 ILE A C 1
ATOM 459 O O . ILE A 1 63 ? -1.631 9.612 -10.580 1.00 11.55 176 ILE A O 1
ATOM 464 N N . LEU A 1 64 ? 0.428 10.526 -10.443 1.00 11.38 177 LEU A N 1
ATOM 465 C CA . LEU A 1 64 ? 1.019 9.666 -11.458 1.00 11.61 177 LEU A CA 1
ATOM 466 C C . LEU A 1 64 ? 1.332 8.292 -10.810 1.00 12.16 177 LEU A C 1
ATOM 467 O O . LEU A 1 64 ? 1.966 8.226 -9.751 1.00 11.55 177 LEU A O 1
ATOM 472 N N . ALA A 1 65 ? 0.836 7.210 -11.439 1.00 11.93 178 ALA A N 1
ATOM 473 C CA . ALA A 1 65 ? 0.999 5.889 -10.905 1.00 12.34 178 ALA A CA 1
ATOM 474 C C . ALA A 1 65 ? 1.145 4.828 -11.987 1.00 12.80 178 ALA A C 1
ATOM 475 O O . ALA A 1 65 ? 1.011 5.130 -13.173 1.00 12.32 178 ALA A O 1
ATOM 477 N N . GLU A 1 66 ? 1.399 3.584 -11.550 1.00 13.08 179 GLU A N 1
ATOM 478 C CA A GLU A 1 66 ? 1.541 2.443 -12.448 0.50 13.24 179 GLU A CA 1
ATOM 479 C CA B GLU A 1 66 ? 1.497 2.457 -12.477 0.50 13.77 179 GLU A CA 1
ATOM 480 C C . GLU A 1 66 ? 0.644 1.284 -12.007 1.00 13.77 179 GLU A C 1
ATOM 481 O O . GLU A 1 66 ? 0.645 0.938 -10.821 1.00 13.53 179 GLU A O 1
ATOM 492 N N . VAL A 1 67 ? -0.082 0.672 -12.948 1.00 13.06 180 VAL A N 1
ATOM 493 C CA . VAL A 1 67 ? -0.961 -0.448 -12.603 1.00 12.99 180 VAL A CA 1
ATOM 494 C C . VAL A 1 67 ? -0.094 -1.632 -12.150 1.00 13.50 180 VAL A C 1
ATOM 495 O O . VAL A 1 67 ? 0.940 -1.959 -12.777 1.00 13.72 180 VAL A O 1
ATOM 499 N N . VAL A 1 68 ? -0.501 -2.229 -11.047 1.00 13.64 181 VAL A N 1
ATOM 500 C CA . VAL A 1 68 ? 0.104 -3.461 -10.542 1.00 14.24 181 VAL A CA 1
ATOM 501 C C . VAL A 1 68 ? -0.768 -4.690 -10.899 1.00 14.90 181 VAL A C 1
ATOM 502 O O . VAL A 1 68 ? -0.255 -5.708 -11.378 1.00 15.23 181 VAL A O 1
ATOM 506 N N . SER A 1 69 ? -2.067 -4.586 -10.682 1.00 15.52 182 SER A N 1
ATOM 507 C CA . SER A 1 69 ? -3.001 -5.687 -11.023 1.00 16.15 182 SER A CA 1
ATOM 508 C C . SER A 1 69 ? -4.399 -5.146 -11.157 1.00 15.98 182 SER A C 1
ATOM 509 O O . SER A 1 69 ? -4.666 -4.010 -10.779 1.00 15.34 182 SER A O 1
ATOM 512 N N . TYR A 1 70 ? -5.287 -5.966 -11.711 1.00 16.19 183 TYR A N 1
ATOM 513 C CA . TYR A 1 70 ? -6.711 -5.688 -11.714 1.00 16.54 183 TYR A CA 1
ATOM 514 C C . TYR A 1 70 ? -7.432 -6.975 -11.302 1.00 17.19 183 TYR A C 1
ATOM 515 O O . TYR A 1 70 ? -7.149 -8.027 -11.880 1.00 17.24 183 TYR A O 1
ATOM 524 N N . SER A 1 71 ? -8.326 -6.905 -10.309 1.00 17.41 184 SER A N 1
ATOM 525 C CA . SER A 1 71 ? -9.122 -8.080 -9.928 1.00 18.33 184 SER A CA 1
ATOM 526 C C . SER A 1 71 ? -10.501 -8.039 -10.573 1.00 19.24 184 SER A C 1
ATOM 527 O O . SER A 1 71 ? -11.244 -7.103 -10.381 1.00 18.83 184 SER A O 1
ATOM 530 N N . HIS A 1 72 ? -10.828 -9.070 -11.346 1.00 20.54 185 HIS A N 1
ATOM 531 C CA . HIS A 1 72 ? -12.128 -9.142 -11.979 1.00 21.64 185 HIS A CA 1
ATOM 532 C C . HIS A 1 72 ? -13.154 -9.573 -10.937 1.00 22.09 185 HIS A C 1
ATOM 533 O O . HIS A 1 72 ? -14.334 -9.298 -11.089 1.00 22.47 185 HIS A O 1
ATOM 540 N N . ALA A 1 73 ? -12.689 -10.193 -9.853 1.00 22.13 186 ALA A N 1
ATOM 541 C CA . ALA A 1 73 ? -13.563 -10.545 -8.721 1.00 22.66 186 ALA A CA 1
ATOM 542 C C . ALA A 1 73 ? -14.185 -9.306 -8.106 1.00 22.52 186 ALA A C 1
ATOM 543 O O . ALA A 1 73 ? -15.370 -9.289 -7.781 1.00 23.46 186 ALA A O 1
ATOM 545 N N . THR A 1 74 ? -13.396 -8.254 -7.927 1.00 21.77 187 THR A N 1
ATOM 546 C CA . THR A 1 74 ? -13.899 -7.081 -7.230 1.00 21.51 187 THR A CA 1
ATOM 547 C C . THR A 1 74 ? -13.998 -5.844 -8.111 1.00 21.04 187 THR A C 1
ATOM 548 O O . THR A 1 74 ? -14.488 -4.822 -7.656 1.00 20.61 187 THR A O 1
ATOM 552 N N . ASN A 1 75 ? -13.501 -5.945 -9.335 1.00 20.65 188 ASN A N 1
ATOM 553 C CA . ASN A 1 75 ? -13.376 -4.807 -10.255 1.00 21.20 188 ASN A CA 1
ATOM 554 C C . ASN A 1 75 ? -12.607 -3.619 -9.688 1.00 21.12 188 ASN A C 1
ATOM 555 O O . ASN A 1 75 ? -13.033 -2.456 -9.810 1.00 21.11 188 ASN A O 1
ATOM 560 N N . LYS A 1 76 ? -11.446 -3.940 -9.099 1.00 20.06 189 LYS A N 1
ATOM 561 C CA . LYS A 1 76 ? -10.564 -2.962 -8.472 1.00 19.75 189 LYS A CA 1
ATOM 562 C C . LYS A 1 76 ? -9.185 -3.163 -8.992 1.00 17.89 189 LYS A C 1
ATOM 563 O O . LYS A 1 76 ? -8.787 -4.295 -9.185 1.00 17.51 189 LYS A O 1
ATOM 569 N N . TYR A 1 77 ? -8.468 -2.055 -9.236 1.00 16.86 190 TYR A N 1
ATOM 570 C CA . TYR A 1 77 ? -7.033 -2.064 -9.526 1.00 15.39 190 TYR A CA 1
ATOM 571 C C . TYR A 1 77 ? -6.202 -2.044 -8.263 1.00 15.46 190 TYR A C 1
ATOM 572 O O . TYR A 1 77 ? -6.650 -1.555 -7.218 1.00 15.80 190 TYR A O 1
ATOM 581 N N . GLU A 1 78 ? -4.961 -2.517 -8.366 1.00 14.68 191 GLU A N 1
ATOM 582 C CA . GLU A 1 78 ? -3.913 -2.054 -7.493 1.00 14.75 191 GLU A CA 1
ATOM 583 C C . GLU A 1 78 ? -3.010 -1.174 -8.315 1.00 14.26 191 GLU A C 1
ATOM 584 O O . GLU A 1 78 ? -2.602 -1.582 -9.397 1.00 13.07 191 GLU A O 1
ATOM 590 N N . VAL A 1 79 ? -2.647 -0.003 -7.784 1.00 14.06 192 VAL A N 1
ATOM 591 C CA . VAL A 1 79 ? -1.621 0.832 -8.401 1.00 14.00 192 VAL A CA 1
ATOM 592 C C . VAL A 1 79 ? -0.528 1.263 -7.397 1.00 13.83 192 VAL A C 1
ATOM 593 O O . VAL A 1 79 ? -0.780 1.386 -6.188 1.00 13.25 192 VAL A O 1
ATOM 597 N N . ASP A 1 80 ? 0.664 1.533 -7.931 1.00 14.10 193 ASP A N 1
ATOM 598 C CA . ASP A 1 80 ? 1.825 2.009 -7.180 1.00 13.61 193 ASP A CA 1
ATOM 599 C C . ASP A 1 80 ? 2.154 3.393 -7.642 1.00 14.57 193 ASP A C 1
ATOM 600 O O . ASP A 1 80 ? 2.257 3.651 -8.851 1.00 14.21 193 ASP A O 1
ATOM 605 N N . ASP A 1 81 ? 2.379 4.266 -6.666 1.00 14.79 194 ASP A N 1
ATOM 606 C CA . ASP A 1 81 ? 2.917 5.599 -6.877 1.00 14.72 194 ASP A CA 1
ATOM 607 C C . ASP A 1 81 ? 4.243 5.501 -7.617 1.00 15.98 194 ASP A C 1
ATOM 608 O O . ASP A 1 81 ? 5.083 4.671 -7.285 1.00 16.33 194 ASP A O 1
ATOM 613 N N . ILE A 1 82 ? 4.484 6.371 -8.597 1.00 16.95 195 ILE A N 1
ATOM 614 C CA . ILE A 1 82 ? 5.772 6.292 -9.299 1.00 17.48 195 ILE A CA 1
ATOM 615 C C . ILE A 1 82 ? 6.880 6.855 -8.417 1.00 17.36 195 ILE A C 1
ATOM 616 O O . ILE A 1 82 ? 8.051 6.649 -8.688 1.00 17.63 195 ILE A O 1
ATOM 621 N N . ASP A 1 83 ? 6.487 7.573 -7.369 1.00 17.95 196 ASP A N 1
ATOM 622 C CA . ASP A 1 83 ? 7.398 8.085 -6.324 1.00 18.63 196 ASP A CA 1
ATOM 623 C C . ASP A 1 83 ? 7.630 7.016 -5.259 1.00 20.59 196 ASP A C 1
ATOM 624 O O . ASP A 1 83 ? 6.688 6.569 -4.596 1.00 20.47 196 ASP A O 1
ATOM 629 N N . GLU A 1 84 ? 8.881 6.612 -5.106 1.00 22.67 197 GLU A N 1
ATOM 630 C CA . GLU A 1 84 ? 9.282 5.651 -4.060 1.00 24.58 197 GLU A CA 1
ATOM 631 C C . GLU A 1 84 ? 8.826 6.032 -2.652 1.00 25.02 197 GLU A C 1
ATOM 632 O O . GLU A 1 84 ? 8.553 5.155 -1.827 1.00 25.70 197 GLU A O 1
ATOM 635 N N . GLU A 1 85 ? 8.721 7.324 -2.370 1.00 25.52 198 GLU A N 1
ATOM 636 C CA . GLU A 1 85 ? 8.258 7.753 -1.063 1.00 25.85 198 GLU A CA 1
ATOM 637 C C . GLU A 1 85 ? 6.783 7.410 -0.847 1.00 24.32 198 GLU A C 1
ATOM 638 O O . GLU A 1 85 ? 6.287 7.568 0.252 1.00 24.90 198 GLU A O 1
ATOM 644 N N . GLY A 1 86 ? 6.060 7.051 -1.902 1.00 22.09 199 GLY A N 1
ATOM 645 C CA . GLY A 1 86 ? 4.664 6.691 -1.765 1.00 20.59 199 GLY A CA 1
ATOM 646 C C . GLY A 1 86 ? 4.615 5.207 -1.447 1.00 19.61 199 GLY A C 1
ATOM 647 O O . GLY A 1 86 ? 4.574 4.375 -2.357 1.00 18.46 199 GLY A O 1
ATOM 648 N N . LYS A 1 87 ? 4.609 4.882 -0.159 1.00 17.29 200 LYS A N 1
ATOM 649 C CA . LYS A 1 87 ? 4.843 3.495 0.287 1.00 16.86 200 LYS A CA 1
ATOM 650 C C . LYS A 1 87 ? 3.594 2.600 0.301 1.00 14.73 200 LYS A C 1
ATOM 651 O O . LYS A 1 87 ? 3.663 1.417 0.668 1.00 13.23 200 LYS A O 1
ATOM 657 N N . GLU A 1 88 ? 2.468 3.158 -0.098 1.00 14.05 201 GLU A N 1
ATOM 658 C CA . GLU A 1 88 ? 1.208 2.433 -0.052 1.00 14.28 201 GLU A CA 1
ATOM 659 C C . GLU A 1 88 ? 0.722 2.064 -1.457 1.00 14.31 201 GLU A C 1
ATOM 660 O O . GLU A 1 88 ? 0.496 2.954 -2.302 1.00 14.68 201 GLU A O 1
ATOM 666 N N . ARG A 1 89 ? 0.587 0.759 -1.697 1.00 14.02 202 ARG A N 1
ATOM 667 C CA . ARG A 1 89 ? -0.040 0.259 -2.908 1.00 14.90 202 ARG A CA 1
ATOM 668 C C . ARG A 1 89 ? -1.532 0.457 -2.733 1.00 14.53 202 ARG A C 1
ATOM 669 O O . ARG A 1 89 ? -2.104 -0.039 -1.780 1.00 16.52 202 ARG A O 1
ATOM 677 N N . HIS A 1 90 ? -2.145 1.231 -3.618 1.00 14.55 203 HIS A N 1
ATOM 678 C CA . HIS A 1 90 ? -3.535 1.628 -3.482 1.00 14.71 203 HIS A CA 1
ATOM 679 C C . HIS A 1 90 ? -4.483 0.662 -4.210 1.00 14.58 203 HIS A C 1
ATOM 680 O O . HIS A 1 90 ? -4.221 0.268 -5.365 1.00 13.28 203 HIS A O 1
ATOM 687 N N . THR A 1 91 ? -5.579 0.315 -3.544 1.00 14.85 204 THR A N 1
ATOM 688 C CA . THR A 1 91 ? -6.737 -0.341 -4.169 1.00 15.47 204 THR A CA 1
ATOM 689 C C . THR A 1 91 ? -7.733 0.680 -4.649 1.00 15.05 204 THR A C 1
ATOM 690 O O . THR A 1 91 ? -8.227 1.470 -3.846 1.00 16.52 204 THR A O 1
ATOM 694 N N . LEU A 1 92 ? -8.044 0.686 -5.941 1.00 14.61 205 LEU A N 1
ATOM 695 C CA . LEU A 1 92 ? -8.956 1.698 -6.502 1.00 15.29 205 LEU A CA 1
ATOM 696 C C . LEU A 1 92 ? -10.030 1.130 -7.428 1.00 15.34 205 LEU A C 1
ATOM 697 O O . LEU A 1 92 ? -9.757 0.224 -8.203 1.00 14.66 205 LEU A O 1
ATOM 702 N N . SER A 1 93 ? -11.224 1.722 -7.370 1.00 16.67 206 SER A N 1
ATOM 703 C CA . SER A 1 93 ? -12.265 1.492 -8.377 1.00 17.73 206 SER A CA 1
ATOM 704 C C . SER A 1 93 ? -11.836 2.040 -9.712 1.00 17.89 206 SER A C 1
ATOM 705 O O . SER A 1 93 ? -10.928 2.896 -9.824 1.00 16.44 206 SER A O 1
ATOM 708 N N . ARG A 1 94 ? -12.481 1.538 -10.745 1.00 18.04 207 ARG A N 1
ATOM 709 C CA A ARG A 1 94 ? -12.158 1.936 -12.093 0.50 18.27 207 ARG A CA 1
ATOM 710 C CA B ARG A 1 94 ? -12.166 1.937 -12.099 0.50 18.38 207 ARG A CA 1
ATOM 711 C C . ARG A 1 94 ? -12.358 3.444 -12.245 1.00 18.53 207 ARG A C 1
ATOM 712 O O . ARG A 1 94 ? -11.583 4.099 -12.915 1.00 18.15 207 ARG A O 1
ATOM 727 N N . ARG A 1 95 ? -13.370 3.994 -11.581 1.00 18.82 208 ARG A N 1
ATOM 728 C CA . ARG A 1 95 ? -13.642 5.417 -11.718 1.00 20.13 208 ARG A CA 1
ATOM 729 C C . ARG A 1 95 ? -12.487 6.308 -11.209 1.00 19.72 208 ARG A C 1
ATOM 730 O O . ARG A 1 95 ? -12.417 7.440 -11.601 1.00 20.05 208 ARG A O 1
ATOM 735 N N . ARG A 1 96 ? -11.571 5.769 -10.394 1.00 18.80 209 ARG A N 1
ATOM 736 C CA . ARG A 1 96 ? -10.437 6.544 -9.889 1.00 17.81 209 ARG A CA 1
ATOM 737 C C . ARG A 1 96 ? -9.137 6.342 -10.701 1.00 17.05 209 ARG A C 1
ATOM 738 O O . ARG A 1 96 ? -8.057 6.720 -10.271 1.00 15.95 209 ARG A O 1
ATOM 746 N N . VAL A 1 97 ? -9.243 5.741 -11.889 1.00 16.39 210 VAL A N 1
ATOM 747 C CA . VAL A 1 97 ? -8.078 5.426 -12.677 1.00 14.78 210 VAL A CA 1
ATOM 748 C C . VAL A 1 97 ? -8.330 5.872 -14.101 1.00 15.74 210 VAL A C 1
ATOM 749 O O . VAL A 1 97 ? -9.321 5.481 -14.712 1.00 15.05 210 VAL A O 1
ATOM 753 N N . ILE A 1 98 ? -7.458 6.743 -14.618 1.00 15.24 211 ILE A N 1
ATOM 754 C CA . ILE A 1 98 ? -7.546 7.180 -15.988 1.00 14.54 211 ILE A CA 1
ATOM 755 C C . ILE A 1 98 ? -6.277 6.765 -16.689 1.00 14.97 211 ILE A C 1
ATOM 756 O O . ILE A 1 98 ? -5.194 7.237 -16.335 1.00 13.85 211 ILE A O 1
ATOM 761 N N . PRO A 1 99 ? -6.393 5.885 -17.712 1.00 14.76 212 PRO A N 1
ATOM 762 C CA . PRO A 1 99 ? -5.189 5.514 -18.455 1.00 14.74 212 PRO A CA 1
ATOM 763 C C . PRO A 1 99 ? -4.570 6.699 -19.175 1.00 14.09 212 PRO A C 1
ATOM 764 O O . PRO A 1 99 ? -5.280 7.495 -19.793 1.00 13.54 212 PRO A O 1
ATOM 768 N N . LEU A 1 100 ? -3.251 6.816 -19.080 1.00 13.81 213 LEU A N 1
ATOM 769 C CA . LEU A 1 100 ? -2.549 7.821 -19.847 1.00 13.36 213 LEU A CA 1
ATOM 770 C C . LEU A 1 100 ? -2.441 7.298 -21.276 1.00 12.54 213 LEU A C 1
ATOM 771 O O . LEU A 1 100 ? -2.399 6.063 -21.514 1.00 12.10 213 LEU A O 1
ATOM 776 N N . PRO A 1 101 ? -2.307 8.220 -22.226 1.00 12.12 214 PRO A N 1
ATOM 777 C CA . PRO A 1 101 ? -2.084 7.801 -23.600 1.00 12.12 214 PRO A CA 1
ATOM 778 C C . PRO A 1 101 ? -0.878 6.884 -23.746 1.00 13.07 214 PRO A C 1
ATOM 779 O O . PRO A 1 101 ? 0.183 7.087 -23.085 1.00 12.03 214 PRO A O 1
ATOM 783 N N . GLN A 1 102 ? -1.028 5.913 -24.647 1.00 13.41 215 GLN A N 1
ATOM 784 C CA . GLN A 1 102 ? 0.043 5.019 -25.012 1.00 13.76 215 GLN A CA 1
ATOM 785 C C . GLN A 1 102 ? 0.772 5.405 -26.300 1.00 13.28 215 GLN A C 1
ATOM 786 O O . GLN A 1 102 ? 1.830 4.827 -26.595 1.00 12.79 215 GLN A O 1
ATOM 792 N N . TRP A 1 103 ? 0.198 6.366 -27.054 1.00 12.70 216 TRP A N 1
ATOM 793 C CA A TRP A 1 103 ? 0.866 6.983 -28.190 0.50 12.69 216 TRP A CA 1
ATOM 794 C CA B TRP A 1 103 ? 0.852 6.986 -28.201 0.50 13.15 216 TRP A CA 1
ATOM 795 C C . TRP A 1 103 ? 0.776 8.508 -28.110 1.00 13.22 216 TRP A C 1
ATOM 796 O O . TRP A 1 103 ? -0.212 9.073 -27.578 1.00 13.24 216 TRP A O 1
ATOM 817 N N . LYS A 1 104 ? 1.788 9.168 -28.661 1.00 13.80 217 LYS A N 1
ATOM 818 C CA A LYS A 1 104 ? 1.706 10.579 -28.979 0.50 13.92 217 LYS A CA 1
ATOM 819 C CA B LYS A 1 104 ? 1.720 10.580 -28.993 0.50 14.25 217 LYS A CA 1
ATOM 820 C C . LYS A 1 104 ? 0.973 10.695 -30.304 1.00 13.79 217 LYS A C 1
ATOM 821 O O . LYS A 1 104 ? 1.279 9.957 -31.225 1.00 13.60 217 LYS A O 1
ATOM 832 N N . ALA A 1 105 ? 0.038 11.637 -30.393 1.00 13.53 218 ALA A N 1
ATOM 833 C CA . ALA A 1 105 ? -0.599 11.996 -31.663 1.00 13.51 218 ALA A CA 1
ATOM 834 C C . ALA A 1 105 ? 0.281 12.975 -32.409 1.00 14.04 218 ALA A C 1
ATOM 835 O O . ALA A 1 105 ? 0.779 13.961 -31.835 1.00 13.65 218 ALA A O 1
ATOM 837 N N . ASN A 1 106 ? 0.439 12.728 -33.693 1.00 13.61 219 ASN A N 1
ATOM 838 C CA . ASN A 1 106 ? 1.243 13.599 -34.519 1.00 13.90 219 ASN A CA 1
ATOM 839 C C . ASN A 1 106 ? 0.368 14.705 -35.030 1.00 14.41 219 ASN A C 1
ATOM 840 O O . ASN A 1 106 ? -0.530 14.441 -35.831 1.00 14.98 219 ASN A O 1
ATOM 845 N N . PRO A 1 107 ? 0.622 15.954 -34.597 1.00 15.50 220 PRO A N 1
ATOM 846 C CA . PRO A 1 107 ? -0.229 17.052 -35.071 1.00 16.77 220 PRO A CA 1
ATOM 847 C C . PRO A 1 107 ? -0.274 17.199 -36.597 1.00 17.13 220 PRO A C 1
ATOM 848 O O . PRO A 1 107 ? -1.281 17.689 -37.139 1.00 17.46 220 PRO A O 1
ATOM 852 N N . GLU A 1 108 ? 0.800 16.786 -37.268 1.00 17.46 221 GLU A N 1
ATOM 853 C CA . GLU A 1 108 ? 0.930 16.923 -38.736 1.00 17.95 221 GLU A CA 1
ATOM 854 C C . GLU A 1 108 ? 0.164 15.836 -39.515 1.00 17.45 221 GLU A C 1
ATOM 855 O O . GLU A 1 108 ? -0.062 15.985 -40.721 1.00 18.28 221 GLU A O 1
ATOM 861 N N . THR A 1 109 ? -0.257 14.761 -38.852 1.00 16.24 222 THR A N 1
ATOM 862 C CA . THR A 1 109 ? -1.017 13.701 -39.526 1.00 15.45 222 THR A CA 1
ATOM 863 C C . THR A 1 109 ? -2.354 13.342 -38.872 1.00 15.54 222 THR A C 1
ATOM 864 O O . THR A 1 109 ? -3.263 12.845 -39.564 1.00 15.74 222 THR A O 1
ATOM 868 N N . ASP A 1 110 ? -2.465 13.518 -37.550 1.00 13.93 223 ASP A N 1
ATOM 869 C CA . ASP A 1 110 ? -3.683 13.110 -36.845 1.00 14.28 223 ASP A CA 1
ATOM 870 C C . ASP A 1 110 ? -4.134 14.162 -35.841 1.00 13.65 223 ASP A C 1
ATOM 871 O O . ASP A 1 110 ? -4.305 13.859 -34.669 1.00 13.19 223 ASP A O 1
ATOM 876 N N . PRO A 1 111 ? -4.347 15.403 -36.304 1.00 13.83 224 PRO A N 1
ATOM 877 C CA . PRO A 1 111 ? -4.684 16.473 -35.389 1.00 13.87 224 PRO A CA 1
ATOM 878 C C . PRO A 1 111 ? -6.022 16.273 -34.646 1.00 13.96 224 PRO A C 1
ATOM 879 O O . PRO A 1 111 ? -6.234 16.889 -33.604 1.00 12.55 224 PRO A O 1
ATOM 883 N N . GLU A 1 112 ? -6.880 15.379 -35.142 1.00 13.78 225 GLU A N 1
ATOM 884 C CA . GLU A 1 112 ? -8.132 15.063 -34.450 1.00 15.13 225 GLU A CA 1
ATOM 885 C C . GLU A 1 112 ? -7.907 14.218 -33.171 1.00 14.67 225 GLU A C 1
ATOM 886 O O . GLU A 1 112 ? -8.820 14.018 -32.376 1.00 15.41 225 GLU A O 1
ATOM 892 N N . ALA A 1 113 ? -6.695 13.727 -32.981 1.00 13.88 226 ALA A N 1
ATOM 893 C CA . ALA A 1 113 ? -6.342 12.988 -31.784 1.00 13.45 226 ALA A CA 1
ATOM 894 C C . ALA A 1 113 ? -5.662 13.897 -30.755 1.00 13.46 226 ALA A C 1
ATOM 895 O O . ALA A 1 113 ? -5.016 13.399 -29.826 1.00 12.92 226 ALA A O 1
ATOM 897 N N . LEU A 1 114 ? -5.788 15.228 -30.919 1.00 14.00 227 LEU A N 1
ATOM 898 C CA . LEU A 1 114 ? -5.310 16.187 -29.904 1.00 13.83 227 LEU A CA 1
ATOM 899 C C . LEU A 1 114 ? -6.476 16.892 -29.243 1.00 14.40 227 LEU A C 1
ATOM 900 O O . LEU A 1 114 ? -7.557 17.033 -29.830 1.00 15.05 227 LEU A O 1
ATOM 905 N N . PHE A 1 115 ? -6.272 17.336 -28.012 1.00 13.74 228 PHE A N 1
ATOM 906 C CA . PHE A 1 115 ? -7.259 18.168 -27.352 1.00 13.48 228 PHE A CA 1
ATOM 907 C C . PHE A 1 115 ? -7.316 19.547 -28.016 1.00 13.52 228 PHE A C 1
ATOM 908 O O . PHE A 1 115 ? -6.310 20.111 -28.446 1.00 13.89 228 PHE A O 1
ATOM 916 N N . GLN A 1 116 ? -8.511 20.091 -28.090 1.00 14.48 229 GLN A N 1
ATOM 917 C CA . GLN A 1 116 ? -8.765 21.389 -28.716 1.00 14.30 229 GLN A CA 1
ATOM 918 C C . GLN A 1 116 ? -8.489 22.547 -27.738 1.00 14.90 229 GLN A C 1
ATOM 919 O O . GLN A 1 116 ? -8.635 22.395 -26.539 1.00 14.05 229 GLN A O 1
ATOM 925 N N . LYS A 1 117 ? -8.099 23.702 -28.266 1.00 15.69 230 LYS A N 1
ATOM 926 C CA . LYS A 1 117 ? -8.008 24.912 -27.454 1.00 17.01 230 LYS A CA 1
ATOM 927 C C . LYS A 1 117 ? -9.249 25.082 -26.599 1.00 16.05 230 LYS A C 1
ATOM 928 O O . LYS A 1 117 ? -10.407 24.872 -27.051 1.00 14.78 230 LYS A O 1
ATOM 934 N N . GLU A 1 118 ? -8.982 25.450 -25.358 1.00 15.05 231 GLU A N 1
ATOM 935 C CA . GLU A 1 118 ? -9.974 25.679 -24.327 1.00 16.98 231 GLU A CA 1
ATOM 936 C C . GLU A 1 118 ? -10.741 24.461 -23.819 1.00 16.10 231 GLU A C 1
ATOM 937 O O . GLU A 1 118 ? -11.634 24.625 -22.990 1.00 15.88 231 GLU A O 1
ATOM 943 N N . GLN A 1 119 ? -10.335 23.240 -24.213 1.00 14.97 232 GLN A N 1
ATOM 944 C CA . GLN A 1 119 ? -10.850 22.041 -23.547 1.00 14.59 232 GLN A CA 1
ATOM 945 C C . GLN A 1 119 ? -10.367 21.929 -22.124 1.00 13.73 232 GLN A C 1
ATOM 946 O O . GLN A 1 119 ? -9.212 22.162 -21.860 1.00 13.35 232 GLN A O 1
ATOM 952 N N . LEU A 1 120 ? -11.262 21.548 -21.209 1.00 13.09 233 LEU A N 1
ATOM 953 C CA . LEU A 1 120 ? -10.861 21.236 -19.842 1.00 12.65 233 LEU A CA 1
ATOM 954 C C . LEU A 1 120 ? -10.184 19.857 -19.827 1.00 12.29 233 LEU A C 1
ATOM 955 O O . LEU A 1 120 ? -10.718 18.916 -20.357 1.00 12.06 233 LEU A O 1
ATOM 960 N N . VAL A 1 121 ? -8.986 19.773 -19.232 1.00 10.85 234 VAL A N 1
ATOM 961 C CA . VAL A 1 121 ? -8.242 18.546 -19.070 1.00 10.52 234 VAL A CA 1
ATOM 962 C C . VAL A 1 121 ? -7.699 18.423 -17.640 1.00 11.01 234 VAL A C 1
ATOM 963 O O . VAL A 1 121 ? -7.735 19.387 -16.879 1.00 12.01 234 VAL A O 1
ATOM 967 N N . LEU A 1 122 ? -7.222 17.228 -17.282 1.00 10.76 235 LEU A N 1
ATOM 968 C CA . LEU A 1 122 ? -6.319 17.050 -16.149 1.00 11.05 235 LEU A CA 1
ATOM 969 C C . LEU A 1 122 ? -4.912 16.993 -16.713 1.00 11.32 235 LEU A C 1
ATOM 970 O O . LEU A 1 122 ? -4.640 16.200 -17.630 1.00 11.84 235 LEU A O 1
ATOM 975 N N . ALA A 1 123 ? -4.020 17.801 -16.163 1.00 10.92 236 ALA A N 1
ATOM 976 C CA . ALA A 1 123 ? -2.641 17.868 -16.644 1.00 10.99 236 ALA A CA 1
ATOM 977 C C . ALA A 1 123 ? -1.657 17.877 -15.473 1.00 11.48 236 ALA A C 1
ATOM 978 O O . ALA A 1 123 ? -1.926 18.441 -14.435 1.00 11.38 236 ALA A O 1
ATOM 980 N N . LEU A 1 124 ? -0.522 17.228 -15.669 1.00 12.07 237 LEU A N 1
ATOM 981 C CA . LEU A 1 124 ? 0.512 17.127 -14.625 1.00 12.38 237 LEU A CA 1
ATOM 982 C C . LEU A 1 124 ? 1.162 18.494 -14.434 1.00 11.90 237 LEU A C 1
ATOM 983 O O . LEU A 1 124 ? 1.602 19.152 -15.407 1.00 11.20 237 LEU A O 1
ATOM 988 N N . TYR A 1 125 ? 1.206 18.951 -13.196 1.00 11.62 238 TYR A N 1
ATOM 989 C CA . TYR A 1 125 ? 1.708 20.303 -12.941 1.00 12.55 238 TYR A CA 1
ATOM 990 C C . TYR A 1 125 ? 3.221 20.242 -12.825 1.00 12.49 238 TYR A C 1
ATOM 991 O O . TYR A 1 125 ? 3.755 19.276 -12.238 1.00 11.90 238 TYR A O 1
ATOM 1000 N N . PRO A 1 126 ? 3.927 21.228 -13.416 1.00 13.90 239 PRO A N 1
ATOM 1001 C CA . PRO A 1 126 ? 5.375 21.198 -13.344 1.00 13.65 239 PRO A CA 1
ATOM 1002 C C . PRO A 1 126 ? 5.914 21.051 -11.925 1.00 13.49 239 PRO A C 1
ATOM 1003 O O . PRO A 1 126 ? 5.405 21.678 -11.011 1.00 11.59 239 PRO A O 1
ATOM 1007 N N . GLN A 1 127 ? 7.004 20.278 -11.837 1.00 14.36 240 GLN A N 1
ATOM 1008 C CA A GLN A 1 127 ? 7.746 19.982 -10.608 0.50 14.38 240 GLN A CA 1
ATOM 1009 C CA B GLN A 1 127 ? 7.739 19.978 -10.611 0.50 14.67 240 GLN A CA 1
ATOM 1010 C C . GLN A 1 127 ? 6.941 19.090 -9.656 1.00 14.22 240 GLN A C 1
ATOM 1011 O O . GLN A 1 127 ? 7.318 18.896 -8.500 1.00 14.52 240 GLN A O 1
ATOM 1022 N N . THR A 1 128 ? 5.830 18.550 -10.115 1.00 13.56 241 THR A N 1
ATOM 1023 C CA . THR A 1 128 ? 5.055 17.647 -9.251 1.00 12.78 241 THR A CA 1
ATOM 1024 C C . THR A 1 128 ? 4.863 16.319 -9.976 1.00 12.77 241 THR A C 1
ATOM 1025 O O . THR A 1 128 ? 5.252 16.181 -11.151 1.00 12.96 241 THR A O 1
ATOM 1029 N N . THR A 1 129 ? 4.255 15.360 -9.293 1.00 12.09 242 THR A N 1
ATOM 1030 C CA . THR A 1 129 ? 3.814 14.141 -9.937 1.00 11.76 242 THR A CA 1
ATOM 1031 C C . THR A 1 129 ? 2.290 14.024 -9.905 1.00 11.93 242 THR A C 1
ATOM 1032 O O . THR A 1 129 ? 1.760 12.916 -9.982 1.00 11.54 242 THR A O 1
ATOM 1036 N N . CYS A 1 130 ? 1.588 15.167 -9.815 1.00 12.00 243 CYS A N 1
ATOM 1037 C CA . CYS A 1 130 ? 0.109 15.215 -9.735 1.00 12.44 243 CYS A CA 1
ATOM 1038 C C . CYS A 1 130 ? -0.544 16.039 -10.865 1.00 12.31 243 CYS A C 1
ATOM 1039 O O . CYS A 1 130 ? 0.104 16.946 -11.466 1.00 10.76 243 CYS A O 1
ATOM 1042 N N . PHE A 1 131 ? -1.820 15.700 -11.102 1.00 12.11 244 PHE A N 1
ATOM 1043 C CA . PHE A 1 131 ? -2.624 16.234 -12.176 1.00 12.31 244 PHE A CA 1
ATOM 1044 C C . PHE A 1 131 ? -3.629 17.184 -11.588 1.00 12.12 244 PHE A C 1
ATOM 1045 O O . PHE A 1 131 ? -4.207 16.923 -10.525 1.00 11.44 244 PHE A O 1
ATOM 1053 N N . TYR A 1 132 ? -3.841 18.293 -12.297 1.00 11.82 245 TYR A N 1
ATOM 1054 C CA . TYR A 1 132 ? -4.776 19.308 -11.865 1.00 12.01 245 TYR A CA 1
ATOM 1055 C C . TYR A 1 132 ? -5.557 19.843 -13.051 1.00 11.18 245 TYR A C 1
ATOM 1056 O O . TYR A 1 132 ? -5.128 19.735 -14.193 1.00 11.24 245 TYR A O 1
ATOM 1065 N N . ARG A 1 133 ? -6.693 20.433 -12.758 1.00 11.50 246 ARG A N 1
ATOM 1066 C CA . ARG A 1 133 ? -7.577 20.983 -13.805 1.00 11.95 246 ARG A CA 1
ATOM 1067 C C . ARG A 1 133 ? -6.911 22.160 -14.554 1.00 11.19 246 ARG A C 1
ATOM 1068 O O . ARG A 1 133 ? -6.321 23.059 -13.931 1.00 11.03 246 ARG A O 1
ATOM 1076 N N . ALA A 1 134 ? -7.011 22.110 -15.881 1.00 10.59 247 ALA A N 1
ATOM 1077 C CA . ALA A 1 134 ? -6.436 23.073 -16.784 1.00 10.32 247 ALA A CA 1
ATOM 1078 C C . ALA A 1 134 ? -7.234 23.165 -18.116 1.00 10.45 247 ALA A C 1
ATOM 1079 O O . ALA A 1 134 ? -7.979 22.267 -18.470 1.00 10.47 247 ALA A O 1
ATOM 1081 N N . LEU A 1 135 ? -7.100 24.287 -18.798 1.00 10.61 248 LEU A N 1
ATOM 1082 C CA . LEU A 1 135 ? -7.633 24.500 -20.119 1.00 10.37 248 LEU A CA 1
ATOM 1083 C C . LEU A 1 135 ? -6.465 24.475 -21.074 1.00 10.67 248 LEU A C 1
ATOM 1084 O O . LEU A 1 135 ? -5.412 25.040 -20.803 1.00 9.67 248 LEU A O 1
ATOM 1089 N N . ILE A 1 136 ? -6.677 23.840 -22.209 1.00 10.80 249 ILE A N 1
ATOM 1090 C CA . ILE A 1 136 ? -5.725 23.814 -23.275 1.00 11.78 249 ILE A CA 1
ATOM 1091 C C . ILE A 1 136 ? -5.606 25.239 -23.780 1.00 12.36 249 ILE A C 1
ATOM 1092 O O . ILE A 1 136 ? -6.606 25.920 -24.007 1.00 13.80 249 ILE A O 1
ATOM 1097 N N . HIS A 1 137 ? -4.376 25.688 -23.909 1.00 13.20 250 HIS A N 1
ATOM 1098 C CA . HIS A 1 137 ? -4.060 26.997 -24.426 1.00 13.81 250 HIS A CA 1
ATOM 1099 C C . HIS A 1 137 ? -3.590 26.849 -25.886 1.00 14.21 250 HIS A C 1
ATOM 1100 O O . HIS A 1 137 ? -4.100 27.524 -26.769 1.00 14.16 250 HIS A O 1
ATOM 1107 N N . ALA A 1 138 ? -2.627 25.979 -26.131 1.00 14.78 251 ALA A N 1
ATOM 1108 C CA . ALA A 1 138 ? -2.193 25.643 -27.487 1.00 15.96 251 ALA A CA 1
ATOM 1109 C C . ALA A 1 138 ? -1.849 24.171 -27.556 1.00 16.89 251 ALA A C 1
ATOM 1110 O O . ALA A 1 138 ? -1.132 23.687 -26.715 1.00 18.98 251 ALA A O 1
ATOM 1112 N N . PRO A 1 139 ? -2.343 23.453 -28.580 1.00 18.54 252 PRO A N 1
ATOM 1113 C CA . PRO A 1 139 ? -1.829 22.098 -28.835 1.00 18.33 252 PRO A CA 1
ATOM 1114 C C . PRO A 1 139 ? -0.389 22.077 -29.382 1.00 18.53 252 PRO A C 1
ATOM 1115 O O . PRO A 1 139 ? 0.155 23.107 -29.812 1.00 17.78 252 PRO A O 1
ATOM 1119 N N . PRO A 1 140 ? 0.249 20.912 -29.363 1.00 18.50 253 PRO A N 1
ATOM 1120 C CA . PRO A 1 140 ? 1.541 20.851 -30.034 1.00 19.14 253 PRO A CA 1
ATOM 1121 C C . PRO A 1 140 ? 1.381 21.047 -31.531 1.00 20.34 253 PRO A C 1
ATOM 1122 O O . PRO A 1 140 ? 0.379 20.601 -32.088 1.00 19.82 253 PRO A O 1
ATOM 1126 N N . GLN A 1 141 ? 2.348 21.716 -32.149 1.00 21.83 254 GLN A N 1
ATOM 1127 C CA . GLN A 1 141 ? 2.392 21.863 -33.621 1.00 24.14 254 GLN A CA 1
ATOM 1128 C C . GLN A 1 141 ? 3.216 20.775 -34.260 1.00 23.10 254 GLN A C 1
ATOM 1129 O O . GLN A 1 141 ? 2.918 20.374 -35.356 1.00 22.92 254 GLN A O 1
ATOM 1135 N N . ARG A 1 142 ? 4.271 20.340 -33.578 1.00 23.44 255 ARG A N 1
ATOM 1136 C CA . ARG A 1 142 ? 5.151 19.271 -34.065 1.00 23.28 255 ARG A CA 1
ATOM 1137 C C . ARG A 1 142 ? 5.153 18.111 -33.089 1.00 22.03 255 ARG A C 1
ATOM 1138 O O . ARG A 1 142 ? 4.831 18.305 -31.915 1.00 21.37 255 ARG A O 1
ATOM 1146 N N . PRO A 1 143 ? 5.529 16.902 -33.553 1.00 20.60 256 PRO A N 1
ATOM 1147 C CA . PRO A 1 143 ? 5.455 15.741 -32.662 1.00 20.72 256 PRO A CA 1
ATOM 1148 C C . PRO A 1 143 ? 6.282 15.821 -31.367 1.00 20.59 256 PRO A C 1
ATOM 1149 O O . PRO A 1 143 ? 5.956 15.157 -30.384 1.00 20.48 256 PRO A O 1
ATOM 1153 N N . GLN A 1 144 ? 7.322 16.634 -31.345 1.00 20.87 257 GLN A N 1
ATOM 1154 C CA . GLN A 1 144 ? 8.087 16.826 -30.114 1.00 21.58 257 GLN A CA 1
ATOM 1155 C C . GLN A 1 144 ? 7.470 17.835 -29.132 1.00 21.07 257 GLN A C 1
ATOM 1156 O O . GLN A 1 144 ? 7.831 17.838 -27.969 1.00 21.26 257 GLN A O 1
ATOM 1162 N N . ASP A 1 145 ? 6.563 18.674 -29.598 1.00 20.69 258 ASP A N 1
ATOM 1163 C CA . ASP A 1 145 ? 6.021 19.766 -28.773 1.00 19.92 258 ASP A CA 1
ATOM 1164 C C . ASP A 1 145 ? 5.127 19.302 -27.615 1.00 19.01 258 ASP A C 1
ATOM 1165 O O . ASP A 1 145 ? 4.382 18.312 -27.720 1.00 19.39 258 ASP A O 1
ATOM 1170 N N . ASP A 1 146 ? 5.192 20.053 -26.526 1.00 17.76 259 ASP A N 1
ATOM 1171 C CA . ASP A 1 146 ? 4.258 19.921 -25.419 1.00 17.17 259 ASP A CA 1
ATOM 1172 C C . ASP A 1 146 ? 2.965 20.672 -25.766 1.00 15.88 259 ASP A C 1
ATOM 1173 O O . ASP A 1 146 ? 2.947 21.535 -26.640 1.00 15.97 259 ASP A O 1
ATOM 1178 N N . TYR A 1 147 ? 1.893 20.329 -25.072 1.00 14.67 260 TYR A N 1
ATOM 1179 C CA . TYR A 1 147 ? 0.755 21.219 -24.906 1.00 13.50 260 TYR A CA 1
ATOM 1180 C C . TYR A 1 147 ? 1.207 22.437 -24.090 1.00 12.87 260 TYR A C 1
ATOM 1181 O O . TYR A 1 147 ? 2.057 22.322 -23.208 1.00 11.82 260 TYR A O 1
ATOM 1190 N N . SER A 1 148 ? 0.599 23.574 -24.383 1.00 12.71 261 SER A N 1
ATOM 1191 C CA . SER A 1 148 ? 0.578 24.713 -23.472 1.00 13.91 261 SER A CA 1
ATOM 1192 C C . SER A 1 148 ? -0.776 24.645 -22.782 1.00 12.63 261 SER A C 1
ATOM 1193 O O . SER A 1 148 ? -1.769 24.477 -23.472 1.00 12.77 261 SER A O 1
ATOM 1196 N N . VAL A 1 149 ? -0.835 24.807 -21.455 1.00 11.99 262 VAL A N 1
ATOM 1197 C CA . VAL A 1 149 ? -2.107 24.815 -20.724 1.00 11.16 262 VAL A CA 1
ATOM 1198 C C . VAL A 1 149 ? -2.218 25.975 -19.705 1.00 11.23 262 VAL A C 1
ATOM 1199 O O . VAL A 1 149 ? -1.210 26.492 -19.207 1.00 10.49 262 VAL A O 1
ATOM 1203 N N . LEU A 1 150 ? -3.443 26.358 -19.408 1.00 10.52 263 LEU A N 1
ATOM 1204 C CA . LEU A 1 150 ? -3.713 27.263 -18.297 1.00 11.38 263 LEU A CA 1
ATOM 1205 C C . LEU A 1 150 ? -4.323 26.491 -17.145 1.00 11.48 263 LEU A C 1
ATOM 1206 O O . LEU A 1 150 ? -5.461 26.048 -17.229 1.00 12.63 263 LEU A O 1
ATOM 1211 N N . PHE A 1 151 ? -3.577 26.353 -16.043 1.00 11.14 264 PHE A N 1
ATOM 1212 C CA . PHE A 1 151 ? -4.108 25.715 -14.860 1.00 10.95 264 PHE A CA 1
ATOM 1213 C C . PHE A 1 151 ? -5.046 26.625 -14.104 1.00 11.65 264 PHE A C 1
ATOM 1214 O O . PHE A 1 151 ? -4.798 27.848 -14.011 1.00 12.51 264 PHE A O 1
ATOM 1222 N N . GLU A 1 152 ? -6.115 26.043 -13.560 1.00 11.27 265 GLU A N 1
ATOM 1223 C CA . GLU A 1 152 ? -6.931 26.747 -12.635 1.00 12.63 265 GLU A CA 1
ATOM 1224 C C . GLU A 1 152 ? -6.043 26.992 -11.442 1.00 12.83 265 GLU A C 1
ATOM 1225 O O . GLU A 1 152 ? -5.388 26.079 -10.961 1.00 12.65 265 GLU A O 1
ATOM 1231 N N . ASP A 1 153 ? -6.035 28.234 -10.984 1.00 13.96 266 ASP A N 1
ATOM 1232 C CA . ASP A 1 153 ? -5.083 28.705 -9.968 1.00 14.72 266 ASP A CA 1
ATOM 1233 C C . ASP A 1 153 ? -5.676 29.967 -9.337 1.00 15.33 266 ASP A C 1
ATOM 1234 O O . ASP A 1 153 ? -5.639 31.050 -9.909 1.00 15.96 266 ASP A O 1
ATOM 1239 N N . THR A 1 154 ? -6.187 29.805 -8.128 1.00 16.94 267 THR A N 1
ATOM 1240 C CA . THR A 1 154 ? -6.857 30.872 -7.424 1.00 18.27 267 THR A CA 1
ATOM 1241 C C . THR A 1 154 ? -5.881 31.938 -6.887 1.00 17.80 267 THR A C 1
ATOM 1242 O O . THR A 1 154 ? -6.312 32.951 -6.384 1.00 17.90 267 THR A O 1
ATOM 1246 N N . SER A 1 155 ? -4.579 31.704 -6.999 1.00 17.54 268 SER A N 1
ATOM 1247 C CA . SER A 1 155 ? -3.599 32.731 -6.651 1.00 17.06 268 SER A CA 1
ATOM 1248 C C . SER A 1 155 ? -3.429 33.777 -7.758 1.00 16.60 268 SER A C 1
ATOM 1249 O O . SER A 1 155 ? -2.742 34.751 -7.554 1.00 16.36 268 SER A O 1
ATOM 1252 N N . TYR A 1 156 ? -4.047 33.572 -8.931 1.00 15.44 269 TYR A N 1
ATOM 1253 C CA . TYR A 1 156 ? -4.125 34.640 -9.931 1.00 14.79 269 TYR A CA 1
ATOM 1254 C C . TYR A 1 156 ? -5.452 35.358 -9.874 1.00 15.58 269 TYR A C 1
ATOM 1255 O O . TYR A 1 156 ? -6.481 34.749 -9.584 1.00 13.94 269 TYR A O 1
ATOM 1264 N N . ALA A 1 157 ? -5.442 36.661 -10.166 1.00 15.35 270 ALA A N 1
ATOM 1265 C CA . ALA A 1 157 ? -6.685 37.441 -10.101 1.00 15.25 270 ALA A CA 1
ATOM 1266 C C . ALA A 1 157 ? -7.753 36.923 -11.050 1.00 15.13 270 ALA A C 1
ATOM 1267 O O . ALA A 1 157 ? -8.934 37.013 -10.728 1.00 15.58 270 ALA A O 1
ATOM 1269 N N . ASP A 1 158 ? -7.344 36.424 -12.233 1.00 15.73 271 ASP A N 1
ATOM 1270 C CA . ASP A 1 158 ? -8.281 35.875 -13.222 1.00 15.36 271 ASP A CA 1
ATOM 1271 C C . ASP A 1 158 ? -8.550 34.388 -13.048 1.00 15.75 271 ASP A C 1
ATOM 1272 O O . ASP A 1 158 ? -9.298 33.781 -13.838 1.00 16.36 271 ASP A O 1
ATOM 1277 N N . GLY A 1 159 ? -7.959 33.775 -12.015 1.00 15.15 272 GLY A N 1
ATOM 1278 C CA . GLY A 1 159 ? -8.169 32.358 -11.762 1.00 15.10 272 GLY A CA 1
ATOM 1279 C C . GLY A 1 159 ? -7.381 31.315 -12.559 1.00 14.27 272 GLY A C 1
ATOM 1280 O O . GLY A 1 159 ? -7.648 30.105 -12.405 1.00 13.93 272 GLY A O 1
ATOM 1281 N N . TYR A 1 160 ? -6.415 31.759 -13.375 1.00 14.04 273 TYR A N 1
ATOM 1282 C CA . TYR A 1 160 ? -5.583 30.882 -14.222 1.00 13.81 273 TYR A CA 1
ATOM 1283 C C . TYR A 1 160 ? -4.080 31.209 -14.178 1.00 13.17 273 TYR A C 1
ATOM 1284 O O . TYR A 1 160 ? -3.670 32.379 -14.109 1.00 13.75 273 TYR A O 1
ATOM 1293 N N . SER A 1 161 ? -3.263 30.168 -14.214 1.00 12.54 274 SER A N 1
ATOM 1294 C CA . SER A 1 161 ? -1.826 30.330 -14.324 1.00 12.02 274 SER A CA 1
ATOM 1295 C C . SER A 1 161 ? -1.514 30.886 -15.680 1.00 12.92 274 SER A C 1
ATOM 1296 O O . SER A 1 161 ? -2.358 30.864 -16.572 1.00 11.53 274 SER A O 1
ATOM 1299 N N . PRO A 1 162 ? -0.279 31.373 -15.856 1.00 13.65 275 PRO A N 1
ATOM 1300 C CA . PRO A 1 162 ? 0.176 31.588 -17.214 1.00 14.22 275 PRO A CA 1
ATOM 1301 C C . PRO A 1 162 ? 0.322 30.271 -17.923 1.00 13.16 275 PRO A C 1
ATOM 1302 O O . PRO A 1 162 ? 0.276 29.253 -17.265 1.00 13.87 275 PRO A O 1
ATOM 1306 N N . PRO A 1 163 ? 0.541 30.299 -19.247 1.00 13.63 276 PRO A N 1
ATOM 1307 C CA . PRO A 1 163 ? 0.802 29.145 -20.098 1.00 13.44 276 PRO A CA 1
ATOM 1308 C C . PRO A 1 163 ? 1.911 28.308 -19.529 1.00 13.37 276 PRO A C 1
ATOM 1309 O O . PRO A 1 163 ? 2.992 28.844 -19.305 1.00 12.92 276 PRO A O 1
ATOM 1313 N N . LEU A 1 164 ? 1.643 27.036 -19.265 1.00 11.90 277 LEU A N 1
ATOM 1314 C CA . LEU A 1 164 ? 2.668 26.107 -18.799 1.00 12.28 277 LEU A CA 1
ATOM 1315 C C . LEU A 1 164 ? 2.692 24.893 -19.726 1.00 13.04 277 LEU A C 1
ATOM 1316 O O . LEU A 1 164 ? 1.666 24.458 -20.225 1.00 13.21 277 LEU A O 1
ATOM 1321 N N . ASN A 1 165 ? 3.877 24.371 -19.983 1.00 13.90 278 ASN A N 1
ATOM 1322 C CA . ASN A 1 165 ? 4.052 23.257 -20.916 1.00 14.88 278 ASN A CA 1
ATOM 1323 C C . ASN A 1 165 ? 3.867 21.866 -20.269 1.00 14.48 278 ASN A C 1
ATOM 1324 O O . ASN A 1 165 ? 4.437 21.596 -19.249 1.00 13.57 278 ASN A O 1
ATOM 1329 N N . VAL A 1 166 ? 3.044 21.018 -20.874 1.00 12.89 279 VAL A N 1
ATOM 1330 C CA . VAL A 1 166 ? 2.838 19.641 -20.401 1.00 12.58 279 VAL A CA 1
ATOM 1331 C C . VAL A 1 166 ? 2.863 18.705 -21.590 1.00 12.23 279 VAL A C 1
ATOM 1332 O O . VAL A 1 166 ? 2.141 18.898 -22.603 1.00 12.62 279 VAL A O 1
ATOM 1336 N N . ALA A 1 167 ? 3.677 17.674 -21.475 1.00 12.83 280 ALA A N 1
ATOM 1337 C CA . ALA A 1 167 ? 3.798 16.656 -22.525 1.00 12.04 280 ALA A CA 1
ATOM 1338 C C . ALA A 1 167 ? 2.497 15.895 -22.748 1.00 11.67 280 ALA A C 1
ATOM 1339 O O . ALA A 1 167 ? 1.693 15.761 -21.850 1.00 10.62 280 ALA A O 1
ATOM 1341 N N . GLN A 1 168 ? 2.324 15.365 -23.962 1.00 11.89 281 GLN A N 1
ATOM 1342 C CA . GLN A 1 168 ? 1.153 14.563 -24.318 1.00 12.04 281 GLN A CA 1
ATOM 1343 C C . GLN A 1 168 ? 0.901 13.376 -23.387 1.00 12.00 281 GLN A C 1
ATOM 1344 O O . GLN A 1 168 ? -0.230 13.032 -23.149 1.00 11.95 281 GLN A O 1
ATOM 1350 N N . ARG A 1 169 ? 1.963 12.755 -22.878 1.00 12.72 282 ARG A N 1
ATOM 1351 C CA . ARG A 1 169 ? 1.852 11.669 -21.889 1.00 13.15 282 ARG A CA 1
ATOM 1352 C C . ARG A 1 169 ? 1.011 12.035 -20.691 1.00 12.25 282 ARG A C 1
ATOM 1353 O O . ARG A 1 169 ? 0.401 11.161 -20.088 1.00 11.98 282 ARG A O 1
ATOM 1361 N N . TYR A 1 170 ? 0.989 13.319 -20.342 1.00 11.23 283 TYR A N 1
ATOM 1362 C CA . TYR A 1 170 ? 0.463 13.771 -19.065 1.00 10.92 283 TYR A CA 1
ATOM 1363 C C . TYR A 1 170 ? -0.705 14.732 -19.160 1.00 10.30 283 TYR A C 1
ATOM 1364 O O . TYR A 1 170 ? -0.915 15.556 -18.277 1.00 10.64 283 TYR A O 1
ATOM 1373 N N . VAL A 1 171 ? -1.462 14.623 -20.233 1.00 10.65 284 VAL A N 1
ATOM 1374 C CA . VAL A 1 171 ? -2.694 15.376 -20.397 1.00 10.27 284 VAL A CA 1
ATOM 1375 C C . VAL A 1 171 ? -3.819 14.397 -20.734 1.00 10.40 284 VAL A C 1
ATOM 1376 O O . VAL A 1 171 ? -3.715 13.643 -21.690 1.00 11.49 284 VAL A O 1
ATOM 1380 N N . VAL A 1 172 ? -4.858 14.394 -19.901 1.00 11.57 285 VAL A N 1
ATOM 1381 C CA . VAL A 1 172 ? -5.989 13.478 -20.048 1.00 12.47 285 VAL A CA 1
ATOM 1382 C C . VAL A 1 172 ? -7.272 14.240 -19.846 1.00 13.93 285 VAL A C 1
ATOM 1383 O O . VAL A 1 172 ? -7.264 15.354 -19.277 1.00 13.12 285 VAL A O 1
ATOM 1387 N N . ALA A 1 173 ? -8.374 13.648 -20.308 1.00 14.78 286 ALA A N 1
ATOM 1388 C CA . ALA A 1 173 ? -9.682 14.304 -20.225 1.00 16.20 286 ALA A CA 1
ATOM 1389 C C . ALA A 1 173 ? -10.091 14.470 -18.775 1.00 16.94 286 ALA A C 1
ATOM 1390 O O . ALA A 1 173 ? -9.726 13.653 -17.950 1.00 17.88 286 ALA A O 1
ATOM 1392 N N . CYS A 1 174 ? -10.768 15.569 -18.473 1.00 17.79 287 CYS A N 1
ATOM 1393 C CA . CYS A 1 174 ? -11.345 15.841 -17.152 1.00 19.26 287 CYS A CA 1
ATOM 1394 C C . CYS A 1 174 ? -12.860 15.772 -17.277 1.00 19.66 287 CYS A C 1
ATOM 1395 O O . CYS A 1 174 ? -13.428 16.704 -17.874 1.00 20.81 287 CYS A O 1
ATOM 1398 N N . VAL B 1 5 ? -41.715 13.400 -43.629 1.00 17.33 118 VAL B N 1
ATOM 1399 C CA . VAL B 1 5 ? -41.913 11.995 -43.063 1.00 16.84 118 VAL B CA 1
ATOM 1400 C C . VAL B 1 5 ? -40.632 11.455 -42.363 1.00 15.91 118 VAL B C 1
ATOM 1401 O O . VAL B 1 5 ? -40.629 11.141 -41.150 1.00 15.10 118 VAL B O 1
ATOM 1403 N N . LEU B 1 6 ? -39.536 11.389 -43.107 1.00 16.50 119 LEU B N 1
ATOM 1404 C CA . LEU B 1 6 ? -38.290 10.852 -42.530 1.00 16.39 119 LEU B CA 1
ATOM 1405 C C . LEU B 1 6 ? -37.771 11.679 -41.354 1.00 16.07 119 LEU B C 1
ATOM 1406 O O . LEU B 1 6 ? -37.247 11.108 -40.372 1.00 16.42 119 LEU B O 1
ATOM 1419 N N . THR B 1 8 ? -39.405 13.356 -39.183 1.00 15.66 121 THR B N 1
ATOM 1420 C CA . THR B 1 8 ? -40.262 12.997 -38.066 1.00 15.07 121 THR B CA 1
ATOM 1421 C C . THR B 1 8 ? -39.789 11.741 -37.383 1.00 14.65 121 THR B C 1
ATOM 1422 O O . THR B 1 8 ? -39.680 11.706 -36.181 1.00 14.21 121 THR B O 1
ATOM 1426 N N . LEU B 1 9 ? -39.495 10.715 -38.169 1.00 15.16 122 LEU B N 1
ATOM 1427 C CA . LEU B 1 9 ? -39.005 9.460 -37.644 1.00 15.91 122 LEU B CA 1
ATOM 1428 C C . LEU B 1 9 ? -37.666 9.664 -36.931 1.00 14.63 122 LEU B C 1
ATOM 1429 O O . LEU B 1 9 ? -37.463 9.117 -35.880 1.00 15.00 122 LEU B O 1
ATOM 1434 N N . LEU B 1 10 ? -36.768 10.456 -37.523 1.00 15.04 123 LEU B N 1
ATOM 1435 C CA . LEU B 1 10 ? -35.428 10.646 -36.945 1.00 15.10 123 LEU B CA 1
ATOM 1436 C C . LEU B 1 10 ? -35.465 11.432 -35.674 1.00 15.40 123 LEU B C 1
ATOM 1437 O O . LEU B 1 10 ? -34.698 11.145 -34.757 1.00 16.47 123 LEU B O 1
ATOM 1442 N N . GLN B 1 11 ? -36.315 12.459 -35.627 1.00 16.95 124 GLN B N 1
ATOM 1443 C CA . GLN B 1 11 ? -36.541 13.252 -34.389 1.00 17.67 124 GLN B CA 1
ATOM 1444 C C . GLN B 1 11 ? -37.113 12.321 -33.313 1.00 17.96 124 GLN B C 1
ATOM 1445 O O . GLN B 1 11 ? -36.672 12.328 -32.176 1.00 19.14 124 GLN B O 1
ATOM 1451 N N . GLN B 1 12 ? -38.090 11.497 -33.682 1.00 18.20 125 GLN B N 1
ATOM 1452 C CA . GLN B 1 12 ? -38.720 10.607 -32.711 1.00 17.93 125 GLN B CA 1
ATOM 1453 C C . GLN B 1 12 ? -37.710 9.592 -32.220 1.00 17.10 125 GLN B C 1
ATOM 1454 O O . GLN B 1 12 ? -37.722 9.253 -31.055 1.00 17.32 125 GLN B O 1
ATOM 1456 N N . SER B 1 13 ? -36.792 9.152 -33.092 1.00 16.43 126 SER B N 1
ATOM 1457 C CA . SER B 1 13 ? -35.752 8.204 -32.672 1.00 16.79 126 SER B CA 1
ATOM 1458 C C . SER B 1 13 ? -34.803 8.815 -31.624 1.00 15.63 126 SER B C 1
ATOM 1459 O O . SER B 1 13 ? -34.423 8.150 -30.678 1.00 15.16 126 SER B O 1
ATOM 1462 N N . ALA B 1 14 ? -34.468 10.081 -31.780 1.00 15.46 127 ALA B N 1
ATOM 1463 C CA . ALA B 1 14 ? -33.621 10.792 -30.813 1.00 15.82 127 ALA B CA 1
ATOM 1464 C C . ALA B 1 14 ? -34.340 10.996 -29.454 1.00 16.57 127 ALA B C 1
ATOM 1465 O O . ALA B 1 14 ? -33.727 10.871 -28.364 1.00 15.72 127 ALA B O 1
ATOM 1480 N N . THR B 1 16 ? -36.967 9.103 -28.249 1.00 18.44 129 THR B N 1
ATOM 1481 C CA . THR B 1 16 ? -37.237 7.786 -27.614 1.00 17.29 129 THR B CA 1
ATOM 1482 C C . THR B 1 16 ? -35.986 7.025 -27.128 1.00 17.44 129 THR B C 1
ATOM 1483 O O . THR B 1 16 ? -36.104 5.997 -26.409 1.00 16.56 129 THR B O 1
ATOM 1487 N N . LEU B 1 17 ? -34.794 7.522 -27.480 1.00 16.86 130 LEU B N 1
ATOM 1488 C CA . LEU B 1 17 ? -33.549 6.991 -26.888 1.00 16.65 130 LEU B CA 1
ATOM 1489 C C . LEU B 1 17 ? -33.641 7.018 -25.382 1.00 16.90 130 LEU B C 1
ATOM 1490 O O . LEU B 1 17 ? -33.760 8.061 -24.766 1.00 18.09 130 LEU B O 1
ATOM 1495 N N . PRO B 1 18 ? -33.600 5.857 -24.769 1.00 18.46 131 PRO B N 1
ATOM 1496 C CA . PRO B 1 18 ? -33.806 5.862 -23.345 1.00 19.13 131 PRO B CA 1
ATOM 1497 C C . PRO B 1 18 ? -32.654 6.503 -22.562 1.00 19.02 131 PRO B C 1
ATOM 1498 O O . PRO B 1 18 ? -31.504 6.428 -22.974 1.00 17.35 131 PRO B O 1
ATOM 1502 N N . LEU B 1 19 ? -32.994 7.132 -21.445 1.00 18.80 132 LEU B N 1
ATOM 1503 C CA . LEU B 1 19 ? -32.019 7.638 -20.510 1.00 19.75 132 LEU B CA 1
ATOM 1504 C C . LEU B 1 19 ? -31.386 6.466 -19.803 1.00 20.43 132 LEU B C 1
ATOM 1505 O O . LEU B 1 19 ? -32.090 5.499 -19.512 1.00 19.68 132 LEU B O 1
ATOM 1510 N N . TRP B 1 20 ? -30.078 6.559 -19.524 1.00 21.65 133 TRP B N 1
ATOM 1511 C CA . TRP B 1 20 ? -29.396 5.571 -18.666 1.00 23.25 133 TRP B CA 1
ATOM 1512 C C . TRP B 1 20 ? -29.712 5.912 -17.212 1.00 25.22 133 TRP B C 1
ATOM 1513 O O . TRP B 1 20 ? -29.380 6.983 -16.733 1.00 24.59 133 TRP B O 1
ATOM 1524 N N . ILE B 1 21 ? -30.376 4.986 -16.541 1.00 28.26 134 ILE B N 1
ATOM 1525 C CA . ILE B 1 21 ? -30.762 5.124 -15.142 1.00 30.81 134 ILE B CA 1
ATOM 1526 C C . ILE B 1 21 ? -29.972 4.029 -14.476 1.00 32.59 134 ILE B C 1
ATOM 1527 O O . ILE B 1 21 ? -30.453 2.915 -14.353 1.00 34.38 134 ILE B O 1
ATOM 1532 N N . GLY B 1 22 ? -28.741 4.298 -14.104 1.00 34.18 135 GLY B N 1
ATOM 1533 C CA . GLY B 1 22 ? -27.939 3.257 -13.529 1.00 35.62 135 GLY B CA 1
ATOM 1534 C C . GLY B 1 22 ? -28.414 3.047 -12.107 1.00 37.23 135 GLY B C 1
ATOM 1535 O O . GLY B 1 22 ? -29.590 2.693 -11.848 1.00 38.08 135 GLY B O 1
ATOM 1536 N N . LYS B 1 23 ? -27.511 3.282 -11.180 1.00 37.99 136 LYS B N 1
ATOM 1537 C CA . LYS B 1 23 ? -27.842 3.181 -9.798 1.00 39.26 136 LYS B CA 1
ATOM 1538 C C . LYS B 1 23 ? -26.810 3.997 -9.096 1.00 39.88 136 LYS B C 1
ATOM 1539 O O . LYS B 1 23 ? -25.643 4.017 -9.542 1.00 39.68 136 LYS B O 1
ATOM 1545 N N . PRO B 1 24 ? -27.223 4.690 -8.005 1.00 40.35 137 PRO B N 1
ATOM 1546 C CA . PRO B 1 24 ? -26.217 5.365 -7.165 1.00 40.02 137 PRO B CA 1
ATOM 1547 C C . PRO B 1 24 ? -24.985 4.460 -7.007 1.00 39.19 137 PRO B C 1
ATOM 1548 O O . PRO B 1 24 ? -25.114 3.324 -6.566 1.00 38.77 137 PRO B O 1
ATOM 1552 N N . GLY B 1 25 ? -23.823 4.951 -7.421 1.00 38.91 138 GLY B N 1
ATOM 1553 C CA . GLY B 1 25 ? -22.589 4.207 -7.290 1.00 38.50 138 GLY B CA 1
ATOM 1554 C C . GLY B 1 25 ? -22.132 3.549 -8.578 1.00 38.55 138 GLY B C 1
ATOM 1555 O O . GLY B 1 25 ? -20.943 3.227 -8.690 1.00 39.06 138 GLY B O 1
ATOM 1556 N N . ASP B 1 26 ? -23.048 3.359 -9.554 1.00 37.46 139 ASP B N 1
ATOM 1557 C CA . ASP B 1 26 ? -22.719 2.678 -10.841 1.00 36.70 139 ASP B CA 1
ATOM 1558 C C . ASP B 1 26 ? -22.078 3.617 -11.836 1.00 35.45 139 ASP B C 1
ATOM 1559 O O . ASP B 1 26 ? -22.555 4.721 -12.023 1.00 36.47 139 ASP B O 1
ATOM 1561 N N . LYS B 1 27 ? -21.002 3.172 -12.471 1.00 34.16 140 LYS B N 1
ATOM 1562 C CA . LYS B 1 27 ? -20.428 3.863 -13.644 1.00 32.68 140 LYS B CA 1
ATOM 1563 C C . LYS B 1 27 ? -21.265 3.533 -14.912 1.00 31.23 140 LYS B C 1
ATOM 1564 O O . LYS B 1 27 ? -21.903 2.475 -14.987 1.00 31.08 140 LYS B O 1
ATOM 1566 N N . PRO B 1 28 ? -21.288 4.451 -15.899 1.00 29.58 141 PRO B N 1
ATOM 1567 C CA . PRO B 1 28 ? -22.141 4.253 -17.099 1.00 27.69 141 PRO B CA 1
ATOM 1568 C C . PRO B 1 28 ? -21.575 3.253 -18.160 1.00 25.07 141 PRO B C 1
ATOM 1569 O O . PRO B 1 28 ? -20.367 3.240 -18.425 1.00 24.30 141 PRO B O 1
ATOM 1573 N N . PRO B 1 29 ? -22.462 2.455 -18.794 1.00 22.18 142 PRO B N 1
ATOM 1574 C CA . PRO B 1 29 ? -21.958 1.447 -19.717 1.00 20.88 142 PRO B CA 1
ATOM 1575 C C . PRO B 1 29 ? -21.424 2.038 -21.044 1.00 19.36 142 PRO B C 1
ATOM 1576 O O . PRO B 1 29 ? -21.739 3.184 -21.389 1.00 19.32 142 PRO B O 1
ATOM 1580 N N . PRO B 1 30 ? -20.638 1.249 -21.786 1.00 17.78 143 PRO B N 1
ATOM 1581 C CA . PRO B 1 30 ? -20.339 1.597 -23.178 1.00 15.90 143 PRO B CA 1
ATOM 1582 C C . PRO B 1 30 ? -21.619 1.928 -23.982 1.00 14.85 143 PRO B C 1
ATOM 1583 O O . PRO B 1 30 ? -22.690 1.331 -23.754 1.00 14.51 143 PRO B O 1
ATOM 1587 N N . LEU B 1 31 ? -21.513 2.903 -24.872 1.00 13.35 144 LEU B N 1
ATOM 1588 C CA . LEU B 1 31 ? -22.645 3.379 -25.668 1.00 12.78 144 LEU B CA 1
ATOM 1589 C C . LEU B 1 31 ? -23.734 4.127 -24.876 1.00 11.44 144 LEU B C 1
ATOM 1590 O O . LEU B 1 31 ? -24.806 4.415 -25.426 1.00 11.77 144 LEU B O 1
ATOM 1595 N N . CYS B 1 32 ? -23.473 4.460 -23.612 1.00 10.87 145 CYS B N 1
ATOM 1596 C CA . CYS B 1 32 ? -24.225 5.507 -22.927 1.00 11.51 145 CYS B CA 1
ATOM 1597 C C . CYS B 1 32 ? -23.650 6.871 -23.280 1.00 10.97 145 CYS B C 1
ATOM 1598 O O . CYS B 1 32 ? -22.550 7.202 -22.864 1.00 10.41 145 CYS B O 1
ATOM 1601 N N . GLY B 1 33 ? -24.388 7.646 -24.068 1.00 9.89 146 GLY B N 1
ATOM 1602 C CA . GLY B 1 33 ? -23.916 8.984 -24.501 1.00 10.02 146 GLY B CA 1
ATOM 1603 C C . GLY B 1 33 ? -22.539 8.980 -25.185 1.00 9.03 146 GLY B C 1
ATOM 1604 O O . GLY B 1 33 ? -22.364 8.332 -26.257 1.00 8.76 146 GLY B O 1
ATOM 1605 N N . ALA B 1 34 ? -21.584 9.721 -24.589 1.00 8.14 147 ALA B N 1
ATOM 1606 C CA . ALA B 1 34 ? -20.204 9.834 -25.109 1.00 10.10 147 ALA B CA 1
ATOM 1607 C C . ALA B 1 34 ? -19.269 8.638 -24.790 1.00 10.88 147 ALA B C 1
ATOM 1608 O O . ALA B 1 34 ? -18.132 8.558 -25.343 1.00 12.18 147 ALA B O 1
ATOM 1610 N N . ILE B 1 35 ? -19.722 7.687 -23.973 1.00 11.12 148 ILE B N 1
ATOM 1611 C CA . ILE B 1 35 ? -18.833 6.554 -23.592 1.00 11.09 148 ILE B CA 1
ATOM 1612 C C . ILE B 1 35 ? -18.646 5.630 -24.812 1.00 11.83 148 ILE B C 1
ATOM 1613 O O . ILE B 1 35 ? -19.660 5.148 -25.370 1.00 11.90 148 ILE B O 1
ATOM 1618 N N . PRO B 1 36 ? -17.374 5.412 -25.257 1.00 11.77 149 PRO B N 1
ATOM 1619 C CA . PRO B 1 36 ? -17.118 4.617 -26.464 1.00 12.75 149 PRO B CA 1
ATOM 1620 C C . PRO B 1 36 ? -17.531 3.145 -26.348 1.00 13.08 149 PRO B C 1
ATOM 1621 O O . PRO B 1 36 ? -17.631 2.597 -25.264 1.00 13.75 149 PRO B O 1
ATOM 1625 N N . ALA B 1 37 ? -17.785 2.523 -27.474 1.00 14.00 150 ALA B N 1
ATOM 1626 C CA . ALA B 1 37 ? -18.083 1.109 -27.500 1.00 14.61 150 ALA B CA 1
ATOM 1627 C C . ALA B 1 37 ? -16.917 0.312 -26.919 1.00 15.88 150 ALA B C 1
ATOM 1628 O O . ALA B 1 37 ? -15.796 0.819 -26.821 1.00 15.80 150 ALA B O 1
ATOM 1630 N N . SER B 1 38 ? -17.196 -0.911 -26.488 1.00 17.55 151 SER B N 1
ATOM 1631 C CA . SER B 1 38 ? -16.148 -1.807 -25.987 1.00 19.10 151 SER B CA 1
ATOM 1632 C C . SER B 1 38 ? -15.158 -2.091 -27.124 1.00 19.50 151 SER B C 1
ATOM 1633 O O . SER B 1 38 ? -15.483 -1.884 -28.294 1.00 19.33 151 SER B O 1
ATOM 1636 N N A GLY B 1 39 ? -13.963 -2.551 -26.767 0.50 18.95 152 GLY B N 1
ATOM 1637 N N B GLY B 1 39 ? -13.966 -2.579 -26.781 0.50 19.67 152 GLY B N 1
ATOM 1638 C CA A GLY B 1 39 ? -13.000 -2.984 -27.764 0.50 19.34 152 GLY B CA 1
ATOM 1639 C CA B GLY B 1 39 ? -12.878 -2.754 -27.758 0.50 20.58 152 GLY B CA 1
ATOM 1640 C C A GLY B 1 39 ? -13.561 -4.172 -28.521 0.50 19.33 152 GLY B C 1
ATOM 1641 C C B GLY B 1 39 ? -13.204 -3.517 -29.041 0.50 20.89 152 GLY B C 1
ATOM 1642 O O A GLY B 1 39 ? -14.145 -5.080 -27.920 0.50 19.05 152 GLY B O 1
ATOM 1643 O O B GLY B 1 39 ? -12.972 -3.031 -30.139 0.50 21.99 152 GLY B O 1
ATOM 1644 N N A ASP B 1 40 ? -13.438 -4.150 -29.840 0.50 19.42 153 ASP B N 1
ATOM 1645 N N B ASP B 1 40 ? -13.756 -4.710 -28.913 0.50 21.33 153 ASP B N 1
ATOM 1646 C CA A ASP B 1 40 ? -13.863 -5.290 -30.637 0.50 20.44 153 ASP B CA 1
ATOM 1647 C CA B ASP B 1 40 ? -14.004 -5.521 -30.096 0.50 21.71 153 ASP B CA 1
ATOM 1648 C C A ASP B 1 40 ? -15.407 -5.478 -30.653 0.50 20.02 153 ASP B C 1
ATOM 1649 C C B ASP B 1 40 ? -15.492 -5.570 -30.416 0.50 20.80 153 ASP B C 1
ATOM 1650 O O A ASP B 1 40 ? -15.911 -6.538 -31.002 0.50 20.58 153 ASP B O 1
ATOM 1651 O O B ASP B 1 40 ? -16.051 -6.611 -30.753 0.50 21.21 153 ASP B O 1
ATOM 1660 N N . TYR B 1 41 ? -16.145 -4.427 -30.310 1.00 19.80 154 TYR B N 1
ATOM 1661 C CA . TYR B 1 41 ? -17.589 -4.408 -30.426 1.00 18.24 154 TYR B CA 1
ATOM 1662 C C . TYR B 1 41 ? -18.124 -4.547 -31.874 1.00 17.18 154 TYR B C 1
ATOM 1663 O O . TYR B 1 41 ? -17.554 -3.974 -32.797 1.00 16.48 154 TYR B O 1
ATOM 1672 N N . VAL B 1 42 ? -19.242 -5.273 -32.029 1.00 16.13 155 VAL B N 1
ATOM 1673 C CA . VAL B 1 42 ? -19.948 -5.409 -33.311 1.00 16.34 155 VAL B CA 1
ATOM 1674 C C . VAL B 1 42 ? -21.393 -5.039 -33.039 1.00 16.70 155 VAL B C 1
ATOM 1675 O O . VAL B 1 42 ? -22.012 -5.600 -32.121 1.00 17.39 155 VAL B O 1
ATOM 1679 N N . ALA B 1 43 ? -21.910 -4.047 -33.783 1.00 16.37 156 ALA B N 1
ATOM 1680 C CA . ALA B 1 43 ? -23.297 -3.631 -33.695 1.00 16.24 156 ALA B CA 1
ATOM 1681 C C . ALA B 1 43 ? -24.221 -4.713 -34.237 1.00 16.84 156 ALA B C 1
ATOM 1682 O O . ALA B 1 43 ? -23.828 -5.535 -35.056 1.00 17.33 156 ALA B O 1
ATOM 1684 N N . ARG B 1 44 ? -25.453 -4.710 -33.749 1.00 17.23 157 ARG B N 1
ATOM 1685 C CA . ARG B 1 44 ? -26.431 -5.715 -34.109 1.00 17.44 157 ARG B CA 1
ATOM 1686 C C . ARG B 1 44 ? -27.264 -5.260 -35.246 1.00 15.80 157 ARG B C 1
ATOM 1687 O O . ARG B 1 44 ? -27.464 -4.052 -35.411 1.00 15.01 157 ARG B O 1
ATOM 1695 N N . PRO B 1 45 ? -27.814 -6.215 -35.988 1.00 14.91 158 PRO B N 1
ATOM 1696 C CA . PRO B 1 45 ? -28.840 -5.929 -36.993 1.00 15.06 158 PRO B CA 1
ATOM 1697 C C . PRO B 1 45 ? -29.874 -5.002 -36.423 1.00 14.89 158 PRO B C 1
ATOM 1698 O O . PRO B 1 45 ? -30.371 -5.255 -35.346 1.00 14.17 158 PRO B O 1
ATOM 1702 N N . GLY B 1 46 ? -30.168 -3.917 -37.112 1.00 14.95 159 GLY B N 1
ATOM 1703 C CA . GLY B 1 46 ? -31.154 -2.973 -36.595 1.00 16.07 159 GLY B CA 1
ATOM 1704 C C . GLY B 1 46 ? -30.604 -1.753 -35.851 1.00 15.93 159 GLY B C 1
ATOM 1705 O O . GLY B 1 46 ? -31.276 -0.709 -35.802 1.00 16.15 159 GLY B O 1
ATOM 1706 N N . ASP B 1 47 ? -29.388 -1.850 -35.306 1.00 15.43 160 ASP B N 1
ATOM 1707 C CA . ASP B 1 47 ? -28.790 -0.698 -34.585 1.00 14.68 160 ASP B CA 1
ATOM 1708 C C . ASP B 1 47 ? -28.435 0.446 -35.530 1.00 13.46 160 ASP B C 1
ATOM 1709 O O . ASP B 1 47 ? -28.031 0.213 -36.648 1.00 12.49 160 ASP B O 1
ATOM 1714 N N . LYS B 1 48 ? -28.591 1.670 -35.053 1.00 12.39 161 LYS B N 1
ATOM 1715 C CA . LYS B 1 48 ? -28.250 2.831 -35.821 1.00 12.90 161 LYS B CA 1
ATOM 1716 C C . LYS B 1 48 ? -26.749 3.109 -35.696 1.00 11.32 161 LYS B C 1
ATOM 1717 O O . LYS B 1 48 ? -26.145 2.944 -34.622 1.00 11.65 161 LYS B O 1
ATOM 1723 N N . VAL B 1 49 ? -26.161 3.573 -36.779 1.00 10.49 162 VAL B N 1
ATOM 1724 C CA . VAL B 1 49 ? -24.719 3.841 -36.833 1.00 10.20 162 VAL B CA 1
ATOM 1725 C C . VAL B 1 49 ? -24.431 5.050 -37.701 1.00 10.27 162 VAL B C 1
ATOM 1726 O O . VAL B 1 49 ? -25.233 5.418 -38.566 1.00 10.56 162 VAL B O 1
ATOM 1730 N N . ALA B 1 50 ? -23.274 5.679 -37.484 1.00 9.28 163 ALA B N 1
ATOM 1731 C CA . ALA B 1 50 ? -22.737 6.548 -38.487 1.00 9.32 163 ALA B CA 1
ATOM 1732 C C . ALA B 1 50 ? -21.867 5.652 -39.375 1.00 10.19 163 ALA B C 1
ATOM 1733 O O . ALA B 1 50 ? -21.044 4.880 -38.843 1.00 11.07 163 ALA B O 1
ATOM 1735 N N . ALA B 1 51 ? -22.073 5.711 -40.703 1.00 9.94 164 ALA B N 1
ATOM 1736 C CA . ALA B 1 51 ? -21.347 4.848 -41.662 1.00 9.36 164 ALA B CA 1
ATOM 1737 C C . ALA B 1 51 ? -20.631 5.700 -42.700 1.00 10.18 164 ALA B C 1
ATOM 1738 O O . ALA B 1 51 ? -21.217 6.602 -43.283 1.00 9.07 164 ALA B O 1
ATOM 1740 N N . ARG B 1 52 ? -19.341 5.440 -42.907 1.00 11.11 165 ARG B N 1
ATOM 1741 C CA . ARG B 1 52 ? -18.539 6.289 -43.776 1.00 12.13 165 ARG B CA 1
ATOM 1742 C C . ARG B 1 52 ? -18.545 5.728 -45.195 1.00 12.52 165 ARG B C 1
ATOM 1743 O O . ARG B 1 52 ? -17.878 4.738 -45.459 1.00 13.20 165 ARG B O 1
ATOM 1751 N N . VAL B 1 53 ? -19.299 6.353 -46.091 1.00 13.04 166 VAL B N 1
ATOM 1752 C CA . VAL B 1 53 ? -19.511 5.823 -47.435 1.00 13.80 166 VAL B CA 1
ATOM 1753 C C . VAL B 1 53 ? -18.611 6.558 -48.450 1.00 13.93 166 VAL B C 1
ATOM 1754 O O . VAL B 1 53 ? -18.619 7.793 -48.511 1.00 14.28 166 VAL B O 1
ATOM 1758 N N . LYS B 1 54 ? -17.811 5.797 -49.201 1.00 14.42 167 LYS B N 1
ATOM 1759 C CA . LYS B 1 54 ? -16.899 6.353 -50.223 1.00 14.70 167 LYS B CA 1
ATOM 1760 C C . LYS B 1 54 ? -17.656 6.336 -51.540 1.00 15.60 167 LYS B C 1
ATOM 1761 O O . LYS B 1 54 ? -17.988 5.247 -52.051 1.00 15.89 167 LYS B O 1
ATOM 1765 N N . ALA B 1 55 ? -17.950 7.510 -52.099 1.00 15.32 168 ALA B N 1
ATOM 1766 C CA . ALA B 1 55 ? -18.634 7.556 -53.390 1.00 15.72 168 ALA B CA 1
ATOM 1767 C C . ALA B 1 55 ? -17.766 7.001 -54.538 1.00 15.91 168 ALA B C 1
ATOM 1768 O O . ALA B 1 55 ? -16.583 6.846 -54.393 1.00 16.36 168 ALA B O 1
ATOM 1770 N N . VAL B 1 56 ? -18.372 6.763 -55.695 1.00 16.25 169 VAL B N 1
ATOM 1771 C CA . VAL B 1 56 ? -17.656 6.253 -56.871 1.00 16.06 169 VAL B CA 1
ATOM 1772 C C . VAL B 1 56 ? -16.483 7.147 -57.250 1.00 17.06 169 VAL B C 1
ATOM 1773 O O . VAL B 1 56 ? -15.419 6.647 -57.674 1.00 16.10 169 VAL B O 1
ATOM 1777 N N . ASP B 1 57 ? -16.656 8.465 -57.070 1.00 18.50 170 ASP B N 1
ATOM 1778 C CA . ASP B 1 57 ? -15.581 9.441 -57.335 1.00 19.31 170 ASP B CA 1
ATOM 1779 C C . ASP B 1 57 ? -14.564 9.578 -56.209 1.00 19.35 170 ASP B C 1
ATOM 1780 O O . ASP B 1 57 ? -13.652 10.370 -56.301 1.00 18.78 170 ASP B O 1
ATOM 1785 N N . GLY B 1 58 ? -14.738 8.826 -55.135 1.00 19.53 171 GLY B N 1
ATOM 1786 C CA . GLY B 1 58 ? -13.792 8.826 -54.027 1.00 19.87 171 GLY B CA 1
ATOM 1787 C C . GLY B 1 58 ? -14.172 9.767 -52.880 1.00 20.19 171 GLY B C 1
ATOM 1788 O O . GLY B 1 58 ? -13.506 9.769 -51.890 1.00 19.89 171 GLY B O 1
ATOM 1789 N N . ASP B 1 59 ? -15.267 10.520 -53.007 1.00 20.35 172 ASP B N 1
ATOM 1790 C CA . ASP B 1 59 ? -15.702 11.457 -51.962 1.00 20.81 172 ASP B CA 1
ATOM 1791 C C . ASP B 1 59 ? -16.166 10.677 -50.705 1.00 19.85 172 ASP B C 1
ATOM 1792 O O . ASP B 1 59 ? -16.847 9.676 -50.840 1.00 20.47 172 ASP B O 1
ATOM 1797 N N . GLU B 1 60 ? -15.774 11.125 -49.511 1.00 18.47 173 GLU B N 1
ATOM 1798 C CA . GLU B 1 60 ? -16.126 10.427 -48.262 1.00 18.39 173 GLU B CA 1
ATOM 1799 C C . GLU B 1 60 ? -17.198 11.202 -47.526 1.00 17.56 173 GLU B C 1
ATOM 1800 O O . GLU B 1 60 ? -17.046 12.390 -47.319 1.00 17.78 173 GLU B O 1
ATOM 1806 N N . GLN B 1 61 ? -18.291 10.534 -47.143 1.00 16.75 174 GLN B N 1
ATOM 1807 C CA . GLN B 1 61 ? -19.358 11.167 -46.345 1.00 15.05 174 GLN B CA 1
ATOM 1808 C C . GLN B 1 61 ? -19.824 10.219 -45.241 1.00 14.05 174 GLN B C 1
ATOM 1809 O O . GLN B 1 61 ? -20.117 9.070 -45.516 1.00 14.13 174 GLN B O 1
ATOM 1815 N N . TRP B 1 62 ? -19.807 10.662 -43.985 1.00 13.10 175 TRP B N 1
ATOM 1816 C CA . TRP B 1 62 ? -20.434 9.873 -42.899 1.00 12.13 175 TRP B CA 1
ATOM 1817 C C . TRP B 1 62 ? -21.965 10.074 -42.997 1.00 11.14 175 TRP B C 1
ATOM 1818 O O . TRP B 1 62 ? -22.444 11.203 -42.977 1.00 11.69 175 TRP B O 1
ATOM 1829 N N . ILE B 1 63 ? -22.710 8.979 -43.104 1.00 10.02 176 ILE B N 1
ATOM 1830 C CA . ILE B 1 63 ? -24.166 8.999 -43.179 1.00 9.34 176 ILE B CA 1
ATOM 1831 C C . ILE B 1 63 ? -24.789 8.222 -42.037 1.00 9.85 176 ILE B C 1
ATOM 1832 O O . ILE B 1 63 ? -24.139 7.351 -41.460 1.00 8.85 176 ILE B O 1
ATOM 1837 N N . LEU B 1 64 ? -26.043 8.552 -41.706 1.00 9.23 177 LEU B N 1
ATOM 1838 C CA . LEU B 1 64 ? -26.847 7.774 -40.752 1.00 9.67 177 LEU B CA 1
ATOM 1839 C C . LEU B 1 64 ? -27.334 6.525 -41.474 1.00 10.23 177 LEU B C 1
ATOM 1840 O O . LEU B 1 64 ? -27.950 6.606 -42.567 1.00 8.84 177 LEU B O 1
ATOM 1845 N N . ALA B 1 65 ? -27.058 5.379 -40.874 1.00 9.79 178 ALA B N 1
ATOM 1846 C CA . ALA B 1 65 ? -27.435 4.125 -41.459 1.00 10.11 178 ALA B CA 1
ATOM 1847 C C . ALA B 1 65 ? -27.874 3.143 -40.372 1.00 11.47 178 ALA B C 1
ATOM 1848 O O . ALA B 1 65 ? -27.763 3.438 -39.174 1.00 11.21 178 ALA B O 1
ATOM 1850 N N . GLU B 1 66 ? -28.411 2.001 -40.803 1.00 12.62 179 GLU B N 1
ATOM 1851 C CA . GLU B 1 66 ? -28.871 0.962 -39.901 1.00 14.69 179 GLU B CA 1
ATOM 1852 C C . GLU B 1 66 ? -28.193 -0.319 -40.288 1.00 14.01 179 GLU B C 1
ATOM 1853 O O . GLU B 1 66 ? -28.154 -0.658 -41.453 1.00 14.95 179 GLU B O 1
ATOM 1859 N N . VAL B 1 67 ? -27.639 -1.028 -39.314 1.00 14.06 180 VAL B N 1
ATOM 1860 C CA . VAL B 1 67 ? -26.908 -2.250 -39.581 1.00 13.07 180 VAL B CA 1
ATOM 1861 C C . VAL B 1 67 ? -27.864 -3.341 -40.109 1.00 13.21 180 VAL B C 1
ATOM 1862 O O . VAL B 1 67 ? -28.960 -3.519 -39.576 1.00 13.14 180 VAL B O 1
ATOM 1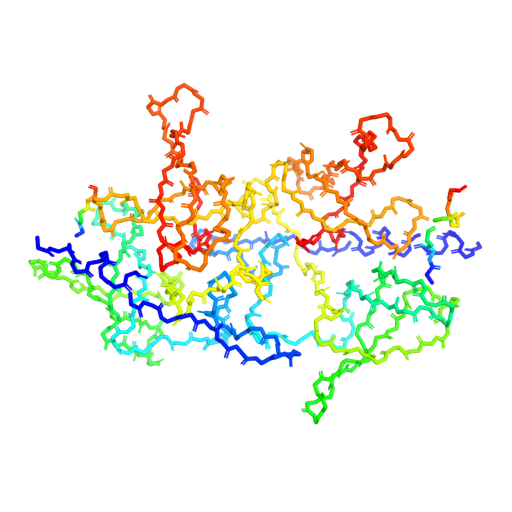866 N N . VAL B 1 68 ? -27.437 -4.029 -41.170 1.00 12.92 181 VAL B N 1
ATOM 1867 C CA . VAL B 1 68 ? -28.146 -5.161 -41.742 1.00 12.99 181 VAL B CA 1
ATOM 1868 C C . VAL B 1 68 ? -27.495 -6.479 -41.285 1.00 14.40 181 VAL B C 1
ATOM 1869 O O . VAL B 1 68 ? -28.179 -7.353 -40.723 1.00 15.70 181 VAL B O 1
ATOM 1873 N N . SER B 1 69 ? -26.196 -6.606 -41.491 1.00 14.81 182 SER B N 1
ATOM 1874 C CA . SER B 1 69 ? -25.468 -7.814 -41.126 1.00 15.77 182 SER B CA 1
ATOM 1875 C C . SER B 1 69 ? -24.028 -7.498 -40.828 1.00 15.59 182 SER B C 1
ATOM 1876 O O . SER B 1 69 ? -23.548 -6.451 -41.146 1.00 14.30 182 SER B O 1
ATOM 1879 N N . TYR B 1 70 ? -23.350 -8.437 -40.201 1.00 16.23 183 TYR B N 1
ATOM 1880 C CA . TYR B 1 70 ? -21.920 -8.402 -40.058 1.00 17.33 183 TYR B CA 1
ATOM 1881 C C . TYR B 1 70 ? -21.427 -9.784 -40.415 1.00 18.34 183 TYR B C 1
ATOM 1882 O O . TYR B 1 70 ? -22.083 -10.775 -40.067 1.00 17.84 183 TYR B O 1
ATOM 1891 N N . SER B 1 71 ? -20.299 -9.849 -41.103 1.00 18.97 184 SER B N 1
ATOM 1892 C CA . SER B 1 71 ? -19.678 -11.121 -41.450 1.00 21.66 184 SER B CA 1
ATOM 1893 C C . SER B 1 71 ? -18.281 -11.252 -40.829 1.00 22.40 184 SER B C 1
ATOM 1894 O O . SER B 1 71 ? -17.387 -10.470 -41.076 1.00 21.32 184 SER B O 1
ATOM 1897 N N . HIS B 1 72 ? -18.141 -12.256 -39.975 1.00 23.90 185 HIS B N 1
ATOM 1898 C CA . HIS B 1 72 ? -16.862 -12.623 -39.402 1.00 24.98 185 HIS B CA 1
ATOM 1899 C C . HIS B 1 72 ? -15.910 -13.109 -40.531 1.00 25.35 185 HIS B C 1
ATOM 1900 O O . HIS B 1 72 ? -14.714 -12.838 -40.522 1.00 25.54 185 HIS B O 1
ATOM 1907 N N . ALA B 1 73 ? -16.492 -13.761 -41.532 1.00 25.99 186 ALA B N 1
ATOM 1908 C CA . ALA B 1 73 ? -15.763 -14.224 -42.706 1.00 27.04 186 ALA B CA 1
ATOM 1909 C C . ALA B 1 73 ? -14.888 -13.117 -43.329 1.00 27.25 186 ALA B C 1
ATOM 1910 O O . ALA B 1 73 ? -13.760 -13.377 -43.677 1.00 27.61 186 ALA B O 1
ATOM 1912 N N . THR B 1 74 ? -15.425 -11.888 -43.440 1.00 27.25 187 THR B N 1
ATOM 1913 C CA . THR B 1 74 ? -14.707 -10.743 -44.078 1.00 26.32 187 THR B CA 1
ATOM 1914 C C . THR B 1 74 ? -14.410 -9.595 -43.125 1.00 25.61 187 THR B C 1
ATOM 1915 O O . THR B 1 74 ? -13.580 -8.714 -43.429 1.00 24.86 187 THR B O 1
ATOM 1919 N N . ASN B 1 75 ? -15.069 -9.605 -41.955 1.00 23.66 188 ASN B N 1
ATOM 1920 C CA . ASN B 1 75 ? -14.974 -8.470 -41.005 1.00 22.97 188 ASN B CA 1
ATOM 1921 C C . ASN B 1 75 ? -15.569 -7.177 -41.588 1.00 20.59 188 ASN B C 1
ATOM 1922 O O . ASN B 1 75 ? -15.058 -6.089 -41.378 1.00 19.44 188 ASN B O 1
ATOM 1927 N N . LYS B 1 76 ? -16.665 -7.330 -42.333 1.00 18.87 189 LYS B N 1
ATOM 1928 C CA . LY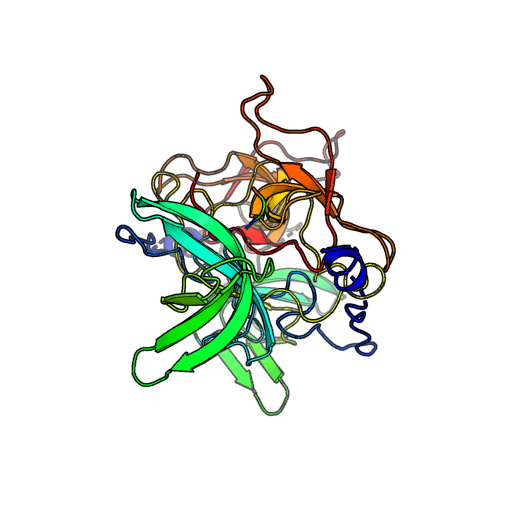S B 1 76 ? -17.397 -6.182 -42.846 1.00 17.86 189 LYS B CA 1
ATOM 1929 C C . LYS B 1 76 ? -18.823 -6.241 -42.422 1.00 16.52 189 LYS B C 1
ATOM 1930 O O . LYS B 1 76 ? -19.360 -7.328 -42.169 1.00 16.01 189 LYS B O 1
ATOM 1936 N N . TYR B 1 77 ? -19.430 -5.059 -42.354 1.00 15.29 190 TYR B N 1
ATOM 1937 C CA . TYR B 1 77 ? -20.852 -4.902 -42.187 1.00 14.14 190 TYR B CA 1
ATOM 1938 C C . TYR B 1 77 ? -21.497 -4.673 -43.526 1.00 14.11 190 TYR B C 1
ATOM 1939 O O . TYR B 1 77 ? -20.851 -4.149 -44.451 1.00 12.57 190 TYR B O 1
ATOM 1948 N N . GLU B 1 78 ? -22.796 -5.004 -43.589 1.00 13.70 191 GLU B N 1
ATOM 1949 C CA . GLU B 1 78 ? -23.712 -4.364 -44.516 1.00 13.89 191 GLU B CA 1
ATOM 1950 C C . GLU B 1 78 ? -24.513 -3.395 -43.688 1.00 13.14 191 GLU B C 1
ATOM 1951 O O . GLU B 1 78 ? -24.995 -3.762 -42.615 1.00 13.59 191 GLU B O 1
ATOM 1957 N N . VAL B 1 79 ? -24.675 -2.177 -44.196 1.00 11.69 192 VAL B N 1
ATOM 1958 C CA . VAL B 1 79 ? -25.597 -1.219 -43.611 1.00 10.81 192 VAL B CA 1
ATOM 1959 C C . VAL B 1 79 ? -26.528 -0.649 -44.692 1.00 10.91 192 VAL B C 1
ATOM 1960 O O . VAL B 1 79 ? -26.142 -0.579 -45.877 1.00 11.87 192 VAL B O 1
ATOM 1964 N N . ASP B 1 80 ? -27.709 -0.194 -44.274 1.00 10.84 193 ASP B N 1
ATOM 1965 C CA . ASP B 1 80 ? -28.644 0.498 -45.146 1.00 10.84 193 ASP B CA 1
ATOM 1966 C C . ASP B 1 80 ? -28.686 1.970 -44.781 1.00 12.03 193 ASP B C 1
ATOM 1967 O O . ASP B 1 80 ? -28.966 2.323 -43.621 1.00 11.73 193 ASP B O 1
ATOM 1972 N N . ASP B 1 81 ? -28.484 2.823 -45.783 1.00 12.43 194 ASP B N 1
ATOM 1973 C CA . ASP B 1 81 ? -28.779 4.250 -45.711 1.00 13.61 194 ASP B CA 1
ATOM 1974 C C . ASP B 1 81 ? -30.193 4.456 -45.190 1.00 15.59 194 ASP B C 1
ATOM 1975 O O . ASP B 1 81 ? -31.119 3.916 -45.757 1.00 16.72 194 ASP B O 1
ATOM 1980 N N . ILE B 1 82 ? -30.333 5.264 -44.138 1.00 17.47 195 ILE B N 1
ATOM 1981 C CA . ILE B 1 82 ? -31.590 5.416 -43.374 1.00 18.59 195 ILE B CA 1
ATOM 1982 C C . ILE B 1 82 ? -32.688 6.003 -44.238 1.00 20.37 195 ILE B C 1
ATOM 1983 O O . ILE B 1 82 ? -33.872 5.878 -43.906 1.00 20.89 195 ILE B O 1
ATOM 1988 N N . ASP B 1 83 ? -32.318 6.648 -45.343 1.00 22.21 196 ASP B N 1
ATOM 1989 C CA . ASP B 1 83 ? -33.331 7.223 -46.206 1.00 24.30 196 ASP B CA 1
ATOM 1990 C C . ASP B 1 83 ? -34.058 6.153 -47.055 1.00 26.57 196 ASP B C 1
ATOM 1991 O O . ASP B 1 83 ? -35.083 6.450 -47.678 1.00 28.01 196 ASP B O 1
ATOM 1996 N N . GLU B 1 84 ? -33.538 4.917 -47.054 1.00 28.10 197 GLU B N 1
ATOM 1997 C CA . GLU B 1 84 ? -34.229 3.757 -47.658 1.00 29.30 197 GLU B CA 1
ATOM 1998 C C . GLU B 1 84 ? -34.489 3.933 -49.169 1.00 29.66 197 GLU B C 1
ATOM 1999 O O . GLU B 1 84 ? -35.220 3.119 -49.770 1.00 31.08 197 GLU B O 1
ATOM 2001 N N . GLU B 1 85 ? -33.888 4.957 -49.787 1.00 29.46 198 GLU B N 1
ATOM 2002 C CA . GLU B 1 85 ? -34.218 5.318 -51.152 1.00 29.30 198 GLU B CA 1
ATOM 2003 C C . GLU B 1 85 ? -33.282 4.630 -52.134 1.00 29.13 198 GLU B C 1
ATOM 2004 O O . GLU B 1 85 ? -32.084 4.465 -51.844 1.00 30.40 198 GLU B O 1
ATOM 2006 N N . GLY B 1 86 ? -33.828 4.218 -53.289 1.00 26.95 199 GLY B N 1
ATOM 2007 C CA . GLY B 1 86 ? -33.019 3.690 -54.388 1.00 25.11 199 GLY B CA 1
ATOM 2008 C C . GLY B 1 86 ? -32.234 2.478 -53.948 1.00 22.81 199 GLY B C 1
ATOM 2009 O O . GLY B 1 86 ? -32.806 1.579 -53.337 1.00 22.77 199 GLY B O 1
ATOM 2010 N N . LYS B 1 87 ? -30.916 2.462 -54.212 1.00 20.22 200 LYS B N 1
ATOM 2011 C CA . LYS B 1 87 ? -30.046 1.367 -53.726 1.00 17.88 200 LYS B CA 1
ATOM 2012 C C . LYS B 1 87 ? -29.397 1.762 -52.383 1.00 16.43 200 LYS B C 1
ATOM 2013 O O . LYS B 1 87 ? -28.368 2.442 -52.333 1.00 14.19 200 LYS B O 1
ATOM 2019 N N . GLU B 1 88 ? -30.005 1.330 -51.297 1.00 13.97 201 GLU B N 1
ATOM 2020 C CA . GLU B 1 88 ? -29.657 1.869 -49.997 1.00 14.40 201 GLU B CA 1
ATOM 2021 C C . GLU B 1 88 ? -28.536 1.114 -49.275 1.00 13.46 201 GLU B C 1
ATOM 2022 O O . GLU B 1 88 ? -28.107 1.557 -48.237 1.00 13.92 201 GLU B O 1
ATOM 2028 N N . ARG B 1 89 ? -28.092 -0.027 -49.804 1.00 12.71 202 ARG B N 1
ATOM 2029 C CA . ARG B 1 89 ? -27.205 -0.925 -49.051 1.00 12.87 202 ARG B CA 1
ATOM 2030 C C . ARG B 1 89 ? -25.725 -0.680 -49.349 1.00 12.11 202 ARG B C 1
ATOM 2031 O O . ARG B 1 89 ? -25.343 -0.377 -50.478 1.00 12.14 202 ARG B O 1
ATOM 2039 N N . HIS B 1 90 ? -24.906 -0.794 -48.312 1.00 12.40 203 HIS B N 1
ATOM 2040 C CA . HIS B 1 90 ? -23.458 -0.608 -48.399 1.00 12.06 203 HIS B CA 1
ATOM 2041 C C . HIS B 1 90 ? -22.701 -1.635 -47.558 1.00 12.11 203 HIS B C 1
ATOM 2042 O O . HIS B 1 90 ? -22.990 -1.843 -46.369 1.00 12.13 203 HIS B O 1
ATOM 2049 N N . THR B 1 91 ? -21.731 -2.269 -48.201 1.00 12.81 204 THR B N 1
ATOM 2050 C CA . THR B 1 91 ? -20.816 -3.176 -47.558 1.00 12.09 204 THR B CA 1
ATOM 2051 C C . THR B 1 91 ? -19.608 -2.377 -47.182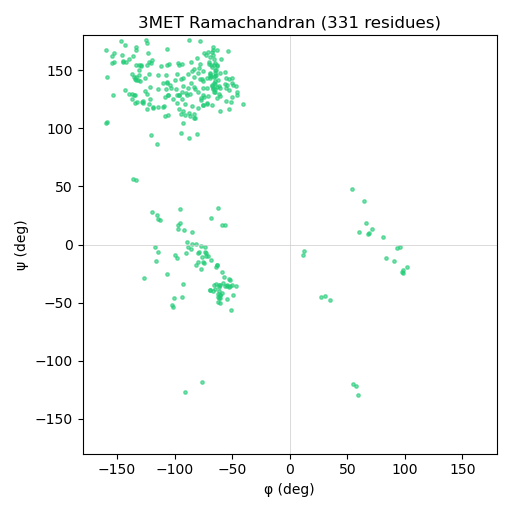 1.00 12.62 204 THR B C 1
ATOM 2052 O O . THR B 1 91 ? -19.017 -1.676 -48.016 1.00 12.40 204 THR B O 1
ATOM 2056 N N . LEU B 1 92 ? -19.227 -2.406 -45.930 1.00 13.24 205 LEU B N 1
ATOM 2057 C CA . LEU B 1 92 ? -18.021 -1.668 -45.550 1.00 14.52 205 LEU B CA 1
ATOM 2058 C C . LEU B 1 92 ? -17.295 -2.196 -44.316 1.00 14.27 205 LEU B C 1
ATOM 2059 O O . LEU B 1 92 ? -17.834 -2.923 -43.494 1.00 14.20 205 LEU B O 1
ATOM 2064 N N . SER B 1 93 ? -16.059 -1.773 -44.198 1.00 14.42 206 SER B N 1
ATOM 2065 C CA . SER B 1 93 ? -15.204 -2.190 -43.117 1.00 14.97 206 SER B CA 1
ATOM 2066 C C . SER B 1 93 ? -15.753 -1.715 -41.788 1.00 15.15 206 SER B C 1
ATOM 2067 O O . SER B 1 93 ? -16.371 -0.663 -41.701 1.00 14.89 206 SER B O 1
ATOM 2070 N N . ARG B 1 94 ? -15.472 -2.481 -40.740 1.00 15.47 207 ARG B N 1
ATOM 2071 C CA . ARG B 1 94 ? -15.853 -2.102 -39.397 1.00 16.41 207 ARG B CA 1
ATOM 2072 C C . ARG B 1 94 ? -15.354 -0.725 -38.996 1.00 15.76 207 ARG B C 1
ATOM 2073 O O . ARG B 1 94 ? -16.065 0.020 -38.314 1.00 16.36 207 ARG B O 1
ATOM 2081 N N . ARG B 1 95 ? -14.168 -0.338 -39.437 1.00 15.26 208 ARG B N 1
ATOM 2082 C CA . ARG B 1 95 ? -13.648 0.950 -39.007 1.00 16.06 208 ARG B CA 1
ATOM 2083 C C . ARG B 1 95 ? -14.363 2.122 -39.668 1.00 15.27 208 ARG B C 1
ATOM 2084 O O . ARG B 1 95 ? -14.119 3.243 -39.280 1.00 14.06 208 ARG B O 1
ATOM 2092 N N . ARG B 1 96 ? -15.240 1.849 -40.645 1.00 13.70 209 ARG B N 1
ATOM 2093 C CA . ARG B 1 96 ? -16.100 2.886 -41.262 1.00 14.06 209 ARG B CA 1
ATOM 2094 C C . ARG B 1 96 ? -17.521 2.966 -40.608 1.00 13.01 209 ARG B C 1
ATOM 2095 O O . ARG B 1 96 ? -18.461 3.508 -41.192 1.00 13.20 209 ARG B O 1
ATOM 2103 N N . VAL B 1 97 ? -17.653 2.416 -39.407 1.00 12.20 210 VAL B N 1
ATOM 2104 C CA . VAL B 1 97 ? -18.940 2.312 -38.706 1.00 11.06 210 VAL B CA 1
ATOM 2105 C C . VAL B 1 97 ? -18.707 2.743 -37.257 1.00 11.20 210 VAL B C 1
ATOM 2106 O O . VAL B 1 97 ? -17.825 2.187 -36.562 1.00 10.76 210 VAL B O 1
ATOM 2110 N N . ILE B 1 98 ? -19.438 3.766 -36.816 1.00 10.72 211 ILE B N 1
ATOM 2111 C CA . ILE B 1 98 ? -19.456 4.178 -35.417 1.00 10.10 211 ILE B CA 1
ATOM 2112 C C . ILE B 1 98 ? -20.884 3.894 -34.932 1.00 10.33 211 ILE B C 1
ATOM 2113 O O . ILE B 1 98 ? -21.860 4.467 -35.487 1.00 10.03 211 ILE B O 1
ATOM 2118 N N . PRO B 1 99 ? -21.052 3.011 -33.931 1.00 10.46 212 PRO B N 1
ATOM 2119 C CA . PRO B 1 99 ? -22.395 2.866 -33.388 1.00 11.09 212 PRO B CA 1
ATOM 2120 C C . PRO B 1 99 ? -22.845 4.134 -32.689 1.00 10.68 212 PRO B C 1
AT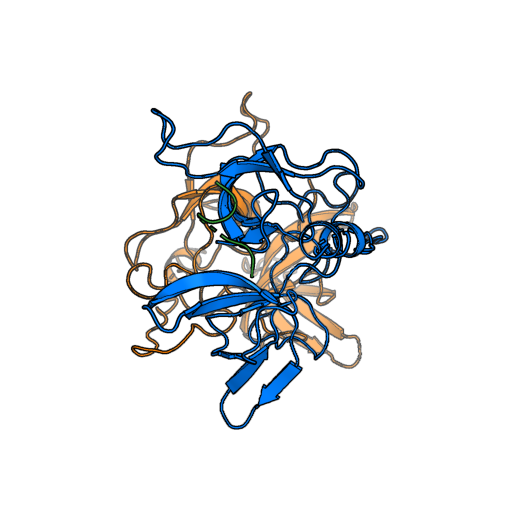OM 2121 O O . PRO B 1 99 ? -22.039 4.780 -31.956 1.00 10.58 212 PRO B O 1
ATOM 2125 N N . LEU B 1 100 ? -24.101 4.500 -32.894 1.00 10.87 213 LEU B N 1
ATOM 2126 C CA . LEU B 1 100 ? -24.717 5.582 -32.128 1.00 11.09 213 LEU B CA 1
ATOM 2127 C C . LEU B 1 100 ? -24.938 5.137 -30.673 1.00 10.74 213 LEU B C 1
ATOM 2128 O O . LEU B 1 100 ? -25.013 3.940 -30.393 1.00 9.99 213 LEU B O 1
ATOM 2133 N N . PRO B 1 101 ? -25.035 6.098 -29.755 1.00 9.56 214 PRO B N 1
ATOM 2134 C CA . PRO B 1 101 ? -25.274 5.745 -28.366 1.00 9.98 214 PRO B CA 1
ATOM 2135 C C . PRO B 1 101 ? -26.579 5.006 -28.237 1.00 10.47 214 PRO B C 1
ATOM 2136 O O . PRO B 1 101 ? -27.509 5.248 -29.028 1.00 8.76 214 PRO B O 1
ATOM 2140 N N . GLN B 1 102 ? -26.640 4.080 -27.288 1.00 12.01 215 GLN B N 1
ATOM 2141 C CA . GLN B 1 102 ? -27.882 3.314 -27.032 1.00 12.85 215 GLN B CA 1
ATOM 2142 C C . GLN B 1 102 ? -28.688 3.856 -25.825 1.00 13.12 215 GLN B C 1
ATOM 2143 O O . GLN B 1 102 ? -29.817 3.402 -25.568 1.00 12.66 215 GLN B O 1
ATOM 2149 N N . TRP B 1 103 ? -28.098 4.788 -25.083 1.00 12.67 216 TRP B N 1
ATOM 2150 C CA . TRP B 1 103 ? -28.786 5.563 -24.034 1.00 13.87 216 TRP B CA 1
ATOM 2151 C C . TRP B 1 103 ? -28.375 7.020 -24.128 1.00 13.85 216 TRP B C 1
ATOM 2152 O O . TRP B 1 103 ? -27.245 7.320 -24.535 1.00 14.14 216 TRP B O 1
ATOM 2163 N N . LYS B 1 104 ? -29.287 7.914 -23.800 1.00 13.97 217 LYS B N 1
ATOM 2164 C CA . LYS B 1 104 ? -28.935 9.261 -23.375 1.00 13.90 217 LYS B CA 1
ATOM 2165 C C . LYS B 1 104 ? -28.177 9.160 -22.064 1.00 14.41 217 LYS B C 1
ATOM 2166 O O . LYS B 1 104 ? -28.572 8.379 -21.178 1.00 14.79 217 LYS B O 1
ATOM 2172 N N . ALA B 1 105 ? -27.123 9.952 -21.925 1.00 14.60 218 ALA B N 1
ATOM 2173 C CA . ALA B 1 105 ? -26.563 10.238 -20.637 1.00 15.92 218 ALA B CA 1
ATOM 2174 C C . ALA B 1 105 ? -27.398 11.314 -19.919 1.00 17.36 218 ALA B C 1
ATOM 2175 O O . ALA B 1 105 ? -27.740 12.361 -20.484 1.00 17.29 218 ALA B O 1
ATOM 2177 N N . ASN B 1 106 ? -27.722 11.025 -18.661 1.00 18.37 219 ASN B N 1
ATOM 2178 C CA . ASN B 1 106 ? -28.482 11.934 -17.849 1.00 19.13 219 ASN B CA 1
ATOM 2179 C C . ASN B 1 106 ? -27.515 12.947 -17.254 1.00 19.43 219 ASN B C 1
ATOM 2180 O O . ASN B 1 106 ? -26.650 12.589 -16.444 1.00 18.70 219 ASN B O 1
ATOM 2185 N N . PRO B 1 107 ? -27.622 14.229 -17.682 1.00 20.46 220 PRO B N 1
ATOM 2186 C CA . PRO B 1 107 ? -26.691 15.252 -17.216 1.00 21.50 220 PRO B CA 1
ATOM 2187 C C . PRO B 1 107 ? -26.573 15.340 -15.684 1.00 22.00 220 PRO B C 1
ATOM 2188 O O . PRO B 1 107 ? -25.488 15.546 -15.175 1.00 21.59 220 PRO B O 1
ATOM 2192 N N . GLU B 1 108 ? -27.687 15.143 -14.980 1.00 23.51 221 GLU B N 1
ATOM 2193 C CA . GLU B 1 108 ? -27.749 15.282 -13.495 1.00 24.93 221 GLU B CA 1
ATOM 2194 C C . GLU B 1 108 ? -26.924 14.215 -12.772 1.00 24.49 221 GLU B C 1
ATOM 2195 O O . GLU B 1 108 ? -26.226 14.508 -11.791 1.00 24.84 221 GLU B O 1
ATOM 2201 N N . THR B 1 109 ? -26.974 12.978 -13.271 1.00 23.68 222 THR B N 1
ATOM 2202 C CA . THR B 1 109 ? -26.308 11.865 -12.600 1.00 23.14 222 THR B CA 1
ATOM 2203 C C . THR B 1 109 ? -25.046 11.381 -13.309 1.00 22.15 222 THR B C 1
ATOM 2204 O O . THR B 1 109 ? -24.192 10.805 -12.678 1.00 21.56 222 THR B O 1
ATOM 2208 N N . ASP B 1 110 ? -24.927 11.593 -14.614 1.00 20.99 223 ASP B N 1
ATOM 2209 C CA . ASP B 1 110 ? -23.757 11.112 -15.359 1.00 21.15 223 ASP B CA 1
ATOM 2210 C C . ASP B 1 110 ? -23.163 12.165 -16.302 1.00 20.88 223 ASP B C 1
ATOM 2211 O O . ASP B 1 110 ? -23.004 11.906 -17.491 1.00 20.41 223 ASP B O 1
ATOM 2216 N N . PRO B 1 111 ? -22.810 13.348 -15.770 1.00 21.24 224 PRO B N 1
ATOM 2217 C CA . PRO B 1 111 ? -22.106 14.371 -16.600 1.00 21.56 224 PRO B CA 1
ATOM 2218 C C . PRO B 1 111 ? -20.898 13.826 -17.346 1.00 21.64 224 PRO B C 1
ATOM 2219 O O . PRO B 1 111 ? -20.623 14.210 -18.485 1.00 23.15 224 PRO B O 1
ATOM 2223 N N . GLU B 1 112 ? -20.193 12.897 -16.746 1.00 21.61 225 GLU B N 1
ATOM 2224 C CA . GLU B 1 112 ? -18.990 12.390 -17.354 1.00 21.58 225 GLU B CA 1
ATOM 2225 C C . GLU B 1 112 ? -19.263 11.494 -18.606 1.00 20.53 225 GLU B C 1
ATOM 2226 O O . GLU B 1 112 ? -18.349 11.186 -19.353 1.00 21.03 225 GLU B O 1
ATOM 2232 N N . ALA B 1 113 ? -20.509 11.127 -18.864 1.00 18.42 226 ALA B N 1
ATOM 2233 C CA . ALA B 1 113 ? -20.854 10.454 -20.125 1.00 17.44 226 ALA B CA 1
ATOM 2234 C C . ALA B 1 113 ? -21.288 11.438 -21.249 1.00 16.59 226 ALA B C 1
ATOM 2235 O O . ALA B 1 113 ? -21.808 11.025 -22.284 1.00 14.87 226 ALA B O 1
ATOM 2237 N N . LEU B 1 114 ? -21.064 12.741 -21.042 1.00 15.96 227 LEU B N 1
ATOM 2238 C CA . LEU B 1 114 ? -21.355 13.742 -22.064 1.00 15.33 227 LEU B CA 1
ATOM 2239 C C . LEU B 1 114 ? -20.059 14.296 -22.687 1.00 15.30 227 LEU B C 1
ATOM 2240 O O . LEU B 1 114 ? -19.038 14.456 -22.012 1.00 14.70 227 LEU B O 1
ATOM 2245 N N . PHE B 1 115 ? -20.111 14.619 -23.979 1.00 14.83 228 PHE B N 1
ATOM 2246 C CA . PHE B 1 115 ? -19.041 15.392 -24.605 1.00 14.88 228 PHE B CA 1
ATOM 2247 C C . PHE B 1 115 ? -18.984 16.799 -23.969 1.00 15.80 228 PHE B C 1
ATOM 2248 O O . PHE B 1 115 ? -20.015 17.390 -23.586 1.00 15.69 228 PHE B O 1
ATOM 2256 N N . GLN B 1 116 ? -17.795 17.344 -23.863 1.00 15.58 229 GLN B N 1
ATOM 2257 C CA . GLN B 1 116 ? -17.635 18.630 -23.208 1.00 16.58 229 GLN B CA 1
ATOM 2258 C C . GLN B 1 116 ? -17.345 19.787 -24.169 1.00 16.23 229 GLN B C 1
ATOM 2259 O O . GLN B 1 116 ? -17.047 19.601 -25.365 1.00 14.46 229 GLN B O 1
ATOM 2265 N N . LYS B 1 117 ? -17.429 20.998 -23.628 1.00 16.29 230 LYS B N 1
ATOM 2266 C CA . LYS B 1 117 ? -17.250 22.198 -24.410 1.00 16.36 230 LYS B CA 1
ATOM 2267 C C . LYS B 1 117 ? -15.893 22.108 -25.098 1.00 16.30 230 LYS B C 1
ATOM 2268 O O . LYS B 1 117 ? -14.903 21.750 -24.480 1.00 15.22 230 LYS B O 1
ATOM 2272 N N . GLU B 1 118 ? -15.883 22.452 -26.375 1.00 16.60 231 GLU B N 1
ATOM 2273 C CA . GLU B 1 118 ? -14.708 22.529 -27.230 1.00 16.82 231 GLU B CA 1
ATOM 2274 C C . GLU B 1 118 ? -14.278 21.218 -27.846 1.00 16.29 231 GLU B C 1
ATOM 2275 O O . GLU B 1 118 ? -13.447 21.195 -28.750 1.00 16.25 231 GLU B O 1
ATOM 2281 N N . GLN B 1 119 ? -14.848 20.124 -27.376 1.00 15.94 232 GLN B N 1
ATOM 2282 C CA . GLN B 1 119 ? -14.531 18.814 -27.894 1.00 15.85 232 GLN B CA 1
ATOM 2283 C C . GLN B 1 119 ? -14.976 18.684 -29.397 1.00 14.50 232 GLN B C 1
ATOM 2284 O O . GLN B 1 119 ? -15.990 19.224 -29.822 1.00 14.23 232 GLN B O 1
ATOM 2290 N N . LEU B 1 120 ? -14.166 18.023 -30.187 1.00 13.70 233 LEU B N 1
ATOM 2291 C CA . LEU B 1 120 ? -14.420 17.824 -31.612 1.00 13.45 233 LEU B CA 1
ATOM 2292 C C . LEU B 1 120 ? -15.253 16.547 -31.712 1.00 12.24 233 LEU B C 1
ATOM 2293 O O . LEU B 1 120 ? -14.944 15.570 -31.058 1.00 12.34 233 LEU B O 1
ATOM 2298 N N . VAL B 1 121 ? -16.302 16.576 -32.520 1.00 11.49 234 VAL B N 1
ATOM 2299 C CA . VAL B 1 121 ? -17.244 15.445 -32.665 1.00 10.75 234 VAL B CA 1
ATOM 2300 C C . VAL B 1 121 ? -17.760 15.369 -34.115 1.00 11.08 234 VAL B C 1
ATOM 2301 O O . VAL B 1 121 ? -17.630 16.343 -34.891 1.00 10.93 234 VAL B O 1
ATOM 2305 N N . LEU B 1 122 ? -18.330 14.229 -34.468 1.00 10.00 235 LEU B N 1
ATOM 2306 C CA . LEU B 1 122 ? -19.163 14.161 -35.634 1.00 10.97 235 LEU B CA 1
ATOM 2307 C C . LEU B 1 122 ? -20.610 14.307 -35.159 1.00 10.51 235 LEU B C 1
ATOM 2308 O O . LEU B 1 122 ? -21.071 13.561 -34.246 1.00 11.53 235 LEU B O 1
ATOM 2313 N N . ALA B 1 123 ? -21.327 15.238 -35.781 1.00 10.56 236 ALA B N 1
ATOM 2314 C CA . ALA B 1 123 ? -22.731 15.538 -35.457 1.00 10.01 236 ALA B CA 1
ATOM 2315 C C . ALA B 1 123 ? -23.626 15.600 -36.707 1.00 9.84 236 ALA B C 1
ATOM 2316 O O . ALA B 1 123 ? -23.213 16.106 -37.782 1.00 9.19 236 ALA B O 1
ATOM 2318 N N . LEU B 1 124 ? -24.849 15.077 -36.561 1.00 8.59 237 LEU B N 1
ATOM 2319 C CA . LEU B 1 124 ? -25.802 15.016 -37.649 1.00 8.82 237 LEU B CA 1
ATOM 2320 C C . LEU B 1 124 ? -26.293 16.432 -37.927 1.00 8.46 237 LEU B C 1
ATOM 2321 O O . LEU B 1 124 ? -26.833 17.079 -37.028 1.00 6.54 237 LEU B O 1
ATOM 2326 N N . TYR B 1 125 ? -26.107 16.928 -39.150 1.00 8.35 238 TYR B N 1
ATOM 2327 C CA . TYR B 1 125 ? -26.541 18.312 -39.423 1.00 9.36 238 TYR B CA 1
ATOM 2328 C C . TYR B 1 125 ? -28.064 18.354 -39.475 1.00 9.36 238 TYR B C 1
ATOM 2329 O O . TYR B 1 125 ? -28.667 17.522 -40.155 1.00 8.38 238 TYR B O 1
ATOM 2338 N N . PRO B 1 126 ? -28.687 19.356 -38.818 1.00 10.52 239 PRO B N 1
ATOM 2339 C CA . PRO B 1 126 ? -30.135 19.431 -38.786 1.00 11.28 239 PRO B CA 1
ATOM 2340 C C . PRO B 1 126 ? -30.780 19.416 -40.173 1.00 12.15 239 PRO B C 1
ATOM 2341 O O . PRO B 1 126 ? -30.294 20.068 -41.079 1.00 11.09 239 PRO B O 1
ATOM 2345 N N . GLN B 1 127 ? -31.860 18.644 -40.290 1.00 13.11 240 GLN B N 1
ATOM 2346 C CA . GLN B 1 127 ? -32.628 18.475 -41.516 1.00 13.86 240 GLN B CA 1
ATOM 2347 C C . GLN B 1 127 ? -31.888 17.654 -42.557 1.00 13.67 240 GLN B C 1
ATOM 2348 O O . GLN B 1 127 ? -32.305 17.602 -43.703 1.00 13.83 240 GLN B O 1
ATOM 2354 N N . THR B 1 128 ? -30.802 16.979 -42.136 1.00 12.76 241 THR B N 1
ATOM 2355 C CA . THR B 1 128 ? -30.071 16.046 -42.979 1.00 11.52 241 THR B CA 1
ATOM 2356 C C . THR B 1 128 ? -29.980 14.674 -42.310 1.00 10.95 241 THR B C 1
ATOM 2357 O O . THR B 1 128 ? -30.380 14.481 -41.176 1.00 10.76 241 THR B O 1
ATOM 2361 N N . THR B 1 129 ? -29.460 13.703 -43.042 1.00 11.10 242 THR B N 1
ATOM 2362 C CA . THR B 1 129 ? -29.077 12.391 -42.498 1.00 10.32 242 THR B CA 1
ATOM 2363 C C . THR B 1 129 ? -27.537 12.182 -42.592 1.00 10.68 242 THR B C 1
ATOM 2364 O O . THR B 1 129 ? -27.060 11.040 -42.603 1.00 9.98 242 THR B O 1
ATOM 2368 N N . CYS B 1 130 ? -26.782 13.282 -42.685 1.00 10.84 243 CYS B N 1
ATOM 2369 C CA . CYS B 1 130 ? -25.309 13.248 -42.714 1.00 11.15 243 CYS B CA 1
ATOM 2370 C C . CYS B 1 130 ? -24.628 13.891 -41.498 1.00 11.02 243 CYS B C 1
ATOM 2371 O O . CYS B 1 130 ? -25.085 14.911 -40.993 1.00 10.46 243 CYS B O 1
ATOM 2374 N N . PHE B 1 131 ? -23.487 13.306 -41.108 1.00 9.99 244 PHE B N 1
ATOM 2375 C CA . PHE B 1 131 ? -22.666 13.747 -40.001 1.00 10.60 244 PHE B CA 1
ATOM 2376 C C . PHE B 1 131 ? -21.508 14.561 -40.523 1.00 10.55 244 PHE B C 1
ATOM 2377 O O . PHE B 1 131 ? -20.909 14.205 -41.542 1.00 11.08 244 PHE B O 1
ATOM 2385 N N . TYR B 1 132 ? -21.165 15.609 -39.790 1.00 10.53 245 TYR B N 1
ATOM 2386 C CA . TYR B 1 132 ? -20.092 16.500 -40.123 1.00 10.78 245 TYR B CA 1
ATOM 2387 C C . TYR B 1 132 ? -19.355 16.923 -38.857 1.00 11.51 245 TYR B C 1
ATOM 2388 O O . TYR B 1 132 ? -19.916 16.937 -37.769 1.00 11.23 245 TYR B O 1
ATOM 2397 N N . ARG B 1 133 ? -18.104 17.330 -39.036 1.00 11.58 246 ARG B N 1
ATOM 2398 C CA . ARG B 1 133 ? -17.269 17.835 -37.970 1.00 11.75 246 ARG B CA 1
ATOM 2399 C C . ARG B 1 133 ? -17.841 19.082 -37.305 1.00 11.18 246 ARG B C 1
ATOM 2400 O O . ARG B 1 133 ? -18.268 20.055 -37.971 1.00 11.58 246 ARG B O 1
ATOM 2408 N N . ALA B 1 134 ? -17.788 19.050 -35.984 1.00 10.23 247 ALA B N 1
ATOM 2409 C CA . ALA B 1 134 ? -18.303 20.116 -35.145 1.00 10.12 247 ALA B CA 1
ATOM 2410 C C . ALA B 1 134 ? -17.600 20.161 -33.814 1.00 10.08 247 ALA B C 1
ATOM 2411 O O . ALA B 1 134 ? -17.015 19.168 -33.378 1.00 10.84 247 ALA B O 1
ATOM 2413 N N . LEU B 1 135 ? -17.625 21.340 -33.180 1.00 10.97 248 LEU B N 1
ATOM 2414 C CA . LEU B 1 135 ? -17.145 21.515 -31.806 1.00 11.02 248 LEU B CA 1
ATOM 2415 C C . LEU B 1 135 ? -18.322 21.632 -30.898 1.00 10.37 248 LEU B C 1
ATOM 2416 O O . LEU B 1 135 ? -19.286 22.348 -31.225 1.00 10.98 248 LEU B O 1
ATOM 2421 N N . ILE B 1 136 ? -18.262 20.979 -29.756 1.00 10.30 249 ILE B N 1
ATOM 2422 C CA . ILE B 1 136 ? -19.284 21.177 -28.738 1.00 10.72 249 ILE B CA 1
ATOM 2423 C C . ILE B 1 136 ? -19.274 22.638 -28.248 1.00 11.48 249 ILE B C 1
ATOM 2424 O O . ILE B 1 136 ? -18.224 23.177 -27.855 1.00 13.60 249 ILE B O 1
ATOM 2429 N N . HIS B 1 137 ? -20.426 23.286 -28.306 1.00 11.87 250 HIS B N 1
ATOM 2430 C CA . HIS B 1 137 ? -20.617 24.591 -27.707 1.00 12.92 250 HIS B CA 1
ATOM 2431 C C . HIS B 1 137 ? -21.187 24.414 -26.309 1.00 13.37 250 HIS B C 1
ATOM 2432 O O . HIS B 1 137 ? -20.716 25.051 -25.363 1.00 15.00 250 HIS B O 1
ATOM 2439 N N . ALA B 1 138 ? -22.177 23.542 -26.153 1.00 13.80 251 ALA B N 1
ATOM 2440 C CA . ALA B 1 138 ? -22.706 23.259 -24.828 1.00 14.04 251 ALA B CA 1
ATOM 2441 C C . ALA B 1 138 ? -23.324 21.870 -24.739 1.00 14.45 251 ALA B C 1
ATOM 2442 O O . ALA B 1 138 ? -24.191 21.531 -25.581 1.00 11.87 251 ALA B O 1
ATOM 2444 N N . PRO B 1 139 ? -22.899 21.082 -23.700 1.00 14.08 252 PRO B N 1
ATOM 2445 C CA . PRO B 1 139 ? -23.555 19.870 -23.375 1.00 14.42 252 PRO B CA 1
ATOM 2446 C C . PRO B 1 139 ? -24.916 20.129 -22.781 1.00 14.94 252 PRO B C 1
ATOM 2447 O O . PRO B 1 139 ? -25.130 21.187 -22.209 1.00 14.88 252 PRO B O 1
ATOM 2451 N N . PRO B 1 140 ? -25.838 19.151 -22.893 1.00 14.90 253 PRO B N 1
ATOM 2452 C CA . PRO B 1 140 ? -27.152 19.341 -22.303 1.00 15.53 253 PRO B CA 1
ATOM 2453 C C . PRO B 1 140 ? -27.043 19.442 -20.807 1.00 16.33 253 PRO B C 1
ATOM 2454 O O . PRO B 1 140 ? -26.127 18.828 -20.231 1.00 15.82 253 PRO B O 1
ATOM 2458 N N . GLN B 1 141 ? -27.964 20.194 -20.196 1.00 17.48 254 GLN B N 1
ATOM 2459 C CA . GLN B 1 141 ? -28.116 20.280 -18.727 1.00 19.53 254 GLN B CA 1
ATOM 2460 C C . GLN B 1 141 ? -29.464 19.757 -18.205 1.00 19.94 254 GLN B C 1
ATOM 2461 O O . GLN B 1 141 ? -29.703 19.741 -17.010 1.00 21.30 254 GLN B O 1
ATOM 2467 N N . ARG B 1 142 ? -30.335 19.342 -19.094 1.00 19.91 255 ARG B N 1
ATOM 2468 C CA A ARG B 1 142 ? -31.551 18.648 -18.720 0.50 19.41 255 ARG B CA 1
ATOM 2469 C CA B ARG B 1 142 ? -31.535 18.633 -18.707 0.50 19.60 255 ARG B CA 1
ATOM 2470 C C . ARG B 1 142 ? -31.597 17.340 -19.534 1.00 19.69 255 ARG B C 1
ATOM 2471 O O . ARG B 1 142 ? -31.169 17.309 -20.691 1.00 18.24 255 ARG B O 1
ATOM 2486 N N . PRO B 1 143 ? -32.135 16.252 -18.944 1.00 20.14 256 PRO B N 1
ATOM 2487 C CA . PRO B 1 143 ? -32.224 14.970 -19.683 1.00 19.69 256 PRO B CA 1
ATOM 2488 C C . PRO B 1 143 ? -32.765 15.044 -21.128 1.00 19.19 256 PRO B C 1
ATOM 2489 O O . PRO B 1 143 ? -32.318 14.290 -21.993 1.00 19.87 256 PRO B O 1
ATOM 2493 N N . GLN B 1 144 ? -33.719 15.923 -21.387 1.00 18.63 257 GLN B N 1
ATOM 2494 C CA . GLN B 1 144 ? -34.309 16.038 -22.713 1.00 18.50 257 GLN B CA 1
ATOM 2495 C C . GLN B 1 144 ? -33.562 17.002 -23.639 1.00 18.14 257 GLN B C 1
ATOM 2496 O O . GLN B 1 144 ? -33.938 17.151 -24.794 1.00 18.03 257 GLN B O 1
ATOM 2502 N N . ASP B 1 145 ? -32.521 17.653 -23.162 1.00 16.91 258 ASP B N 1
ATOM 2503 C CA . ASP B 1 145 ? -31.917 18.668 -23.991 1.00 16.49 258 ASP B CA 1
ATOM 2504 C C . ASP B 1 145 ? -30.885 18.123 -24.988 1.00 15.58 258 ASP B C 1
ATOM 2505 O O . ASP B 1 145 ? -30.177 17.132 -24.710 1.00 15.12 258 ASP B O 1
ATOM 2510 N N . ASP B 1 146 ? -30.809 18.828 -26.122 1.00 13.67 259 ASP B N 1
ATOM 2511 C CA . ASP B 1 146 ? -29.788 18.619 -27.130 1.00 13.33 259 ASP B CA 1
ATOM 2512 C C . ASP B 1 146 ? -28.426 19.150 -26.738 1.00 12.31 259 ASP B C 1
ATOM 2513 O O . ASP B 1 146 ? -28.288 20.003 -25.827 1.00 11.94 259 ASP B O 1
ATOM 2518 N N . TYR B 1 147 ? -27.413 18.704 -27.487 1.00 11.08 260 TYR B N 1
ATOM 2519 C CA . TYR B 1 147 ? -26.102 19.380 -27.49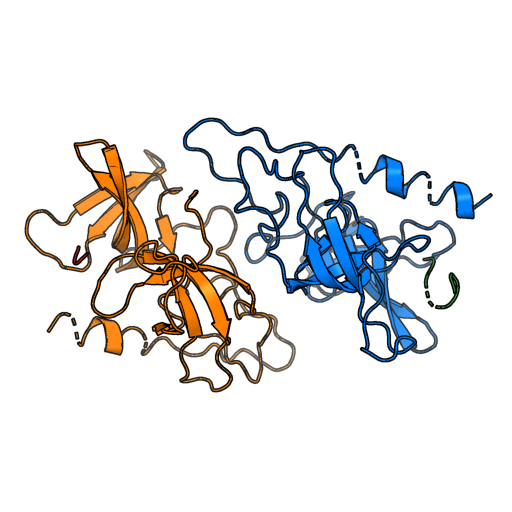5 1.00 11.03 260 TYR B CA 1
ATOM 2520 C C . TYR B 1 147 ? -26.269 20.639 -28.320 1.00 10.92 260 TYR B C 1
ATOM 2521 O O . TYR B 1 147 ? -27.089 20.663 -29.224 1.00 11.10 260 TYR B O 1
ATOM 2530 N N . SER B 1 148 ? -25.516 21.684 -28.004 1.00 11.10 261 SER B N 1
ATOM 2531 C CA . SER B 1 148 ? -25.374 22.818 -28.907 1.00 11.30 261 SER B CA 1
ATOM 2532 C C . SER B 1 148 ? -23.992 22.675 -29.479 1.00 10.86 261 SER B C 1
ATOM 2533 O O . SER B 1 148 ? -23.016 22.497 -28.726 1.00 10.09 261 SER B O 1
ATOM 2536 N N . VAL B 1 149 ? -23.896 22.732 -30.805 1.00 10.61 262 VAL B N 1
ATOM 2537 C CA . VAL B 1 149 ? -22.621 22.508 -31.487 1.00 9.99 262 VAL B CA 1
ATOM 2538 C C . VAL B 1 149 ? -22.338 23.609 -32.509 1.00 11.14 262 VAL B C 1
ATOM 2539 O O . VAL B 1 149 ? -23.268 24.250 -33.014 1.00 11.45 262 VAL B O 1
ATOM 2543 N N . LEU B 1 150 ? -21.051 23.820 -32.802 1.00 11.16 263 LEU B N 1
ATOM 2544 C CA . LEU B 1 150 ? -20.611 24.676 -33.898 1.00 11.80 263 LEU B CA 1
ATOM 2545 C C . LEU B 1 150 ? -20.051 23.809 -35.008 1.00 11.79 263 LEU B C 1
ATOM 2546 O O . LEU B 1 150 ? -19.009 23.131 -34.843 1.00 13.26 263 LEU B O 1
ATOM 2551 N N . PHE B 1 151 ? -20.765 23.757 -36.128 1.00 12.28 264 PHE B N 1
ATOM 2552 C CA . PHE B 1 151 ? -20.295 23.023 -37.270 1.00 11.95 264 PHE B CA 1
ATOM 2553 C C . PHE B 1 151 ? -19.220 23.782 -37.930 1.00 13.07 264 PHE B C 1
ATOM 2554 O O . PHE B 1 151 ? -19.293 25.015 -38.008 1.00 12.94 264 PHE B O 1
ATOM 2562 N N . GLU B 1 152 ? -18.203 23.057 -38.393 1.00 14.34 265 GLU B N 1
ATOM 2563 C CA . GLU B 1 152 ? -17.235 23.620 -39.328 1.00 15.40 265 GLU B CA 1
ATOM 2564 C C . GLU B 1 152 ? -18.025 23.997 -40.578 1.00 16.56 265 GLU B C 1
ATOM 2565 O O . GLU B 1 152 ? -18.823 23.208 -41.088 1.00 16.10 265 GLU B O 1
ATOM 2571 N N . ASP B 1 153 ? -17.844 25.232 -41.027 1.00 18.09 266 ASP B N 1
ATOM 2572 C CA . ASP B 1 153 ? -18.572 25.756 -42.162 1.00 19.50 266 ASP B CA 1
ATOM 2573 C C . ASP B 1 153 ? -17.785 26.948 -42.733 1.00 21.89 266 ASP B C 1
ATOM 2574 O O . ASP B 1 153 ? -17.770 28.041 -42.152 1.00 23.16 266 ASP B O 1
ATOM 2579 N N . THR B 1 154 ? -17.127 26.728 -43.871 1.00 23.93 267 THR B N 1
ATOM 2580 C CA . THR B 1 154 ? -16.300 27.757 -44.516 1.00 25.29 267 THR B CA 1
ATOM 2581 C C . THR B 1 154 ? -17.109 28.869 -45.190 1.00 26.22 267 THR B C 1
ATOM 2582 O O . THR B 1 154 ? -16.527 29.799 -45.739 1.00 27.05 267 THR B O 1
ATOM 2586 N N . SER B 1 155 ? -18.431 28.791 -45.182 1.00 26.70 268 SER B N 1
ATOM 2587 C CA . SER B 1 155 ? -19.210 29.904 -45.676 1.00 27.26 268 SER B CA 1
ATOM 2588 C C . SER B 1 155 ? -19.266 31.051 -44.637 1.00 28.00 268 SER B C 1
ATOM 2589 O O . SER B 1 155 ? -19.908 32.087 -44.892 1.00 28.48 268 SER B O 1
ATOM 2592 N N . TYR B 1 156 ? -18.639 30.840 -43.465 1.00 27.32 269 TYR B N 1
ATOM 2593 C CA . TYR B 1 156 ? -18.485 31.867 -42.444 1.00 26.95 269 TYR B CA 1
ATOM 2594 C C . TYR B 1 156 ? -17.012 32.232 -42.402 1.00 27.59 269 TYR B C 1
ATOM 2595 O O . TYR B 1 156 ? -16.139 31.364 -42.491 1.00 27.93 269 TYR B O 1
ATOM 2604 N N . ALA B 1 157 ? -16.711 33.515 -42.278 1.00 28.03 270 ALA B N 1
ATOM 2605 C CA . ALA B 1 157 ? -15.310 33.939 -42.261 1.00 28.27 270 ALA B CA 1
ATOM 2606 C C . ALA B 1 157 ? -14.546 33.334 -41.072 1.00 28.04 270 ALA B C 1
ATOM 2607 O O . ALA B 1 157 ? -13.340 33.000 -41.184 1.00 28.11 270 ALA B O 1
ATOM 2609 N N . ASP B 1 158 ? -15.243 33.175 -39.946 1.00 27.06 271 ASP B N 1
ATOM 2610 C CA . ASP B 1 158 ? -14.659 32.566 -38.747 1.00 26.63 271 ASP B CA 1
ATOM 2611 C C . ASP B 1 158 ? -14.507 31.013 -38.882 1.00 25.80 271 ASP B C 1
ATOM 2612 O O . ASP B 1 158 ? -13.784 30.365 -38.101 1.00 26.27 271 ASP B O 1
ATOM 2614 N N . GLY B 1 159 ? -15.187 30.429 -39.862 1.00 24.56 272 GLY B N 1
ATOM 2615 C CA . GLY B 1 159 ? -15.068 28.995 -40.134 1.00 23.35 272 GLY B CA 1
ATOM 2616 C C . GLY B 1 159 ? -16.122 28.141 -39.435 1.00 22.31 272 GLY B C 1
ATOM 2617 O O . GLY B 1 159 ? -16.151 26.927 -39.638 1.00 21.25 272 GLY B O 1
ATOM 2618 N N . TYR B 1 160 ? -16.983 28.754 -38.622 1.00 20.79 273 TYR B N 1
ATOM 2619 C CA . TYR B 1 160 ? -17.977 27.987 -37.814 1.00 20.66 273 TYR B CA 1
ATOM 2620 C C . TYR B 1 160 ? -19.404 28.534 -37.940 1.00 19.87 273 TYR B C 1
ATOM 2621 O O . TYR B 1 160 ? -19.587 29.728 -38.084 1.00 20.29 273 TYR B O 1
ATOM 2630 N N . SER B 1 161 ? -20.397 27.640 -37.891 1.00 18.30 274 SER B N 1
ATOM 2631 C CA . SER B 1 161 ? -21.815 28.008 -37.781 1.00 17.03 274 SER B CA 1
ATOM 2632 C C . SER B 1 161 ? -22.095 28.648 -36.443 1.00 17.00 274 SER B C 1
ATOM 2633 O O . SER B 1 161 ? -21.311 28.471 -35.496 1.00 16.46 274 SER B O 1
ATOM 2636 N N . PRO B 1 162 ? -23.245 29.346 -36.326 1.00 16.79 275 PRO B N 1
ATOM 2637 C CA . PRO B 1 162 ? -23.764 29.646 -35.021 1.00 16.55 275 PRO B CA 1
ATOM 2638 C C . PRO B 1 162 ? -24.100 28.371 -34.311 1.00 15.95 275 PRO B C 1
ATOM 2639 O O . PRO B 1 162 ? -24.107 27.306 -34.942 1.00 15.90 275 PRO B O 1
ATOM 2643 N N . PRO B 1 163 ? -24.351 28.448 -32.997 1.00 15.14 276 PRO B N 1
ATOM 2644 C CA . PRO B 1 163 ? -24.696 27.236 -32.265 1.00 15.00 276 PRO B CA 1
ATOM 2645 C C . PRO B 1 163 ? -25.971 26.588 -32.807 1.00 14.66 276 PRO B C 1
ATOM 2646 O O . PRO B 1 163 ? -26.986 27.273 -32.988 1.00 14.64 276 PRO B O 1
ATOM 2650 N N . LEU B 1 164 ? -25.877 25.299 -33.121 1.00 12.90 277 LEU B N 1
ATOM 2651 C CA . LEU B 1 164 ? -27.012 24.541 -33.631 1.00 11.65 277 LEU B CA 1
ATOM 2652 C C . LEU B 1 164 ? -27.298 23.350 -32.731 1.00 11.54 277 LEU B C 1
ATOM 2653 O O . LEU B 1 164 ? -26.375 22.764 -32.127 1.00 9.95 277 LEU B O 1
ATOM 2658 N N . ASN B 1 165 ? -28.576 22.988 -32.619 1.00 10.89 278 ASN B N 1
ATOM 2659 C CA . ASN B 1 165 ? -28.962 21.910 -31.713 1.00 11.59 278 ASN B CA 1
ATOM 2660 C C . ASN B 1 165 ? -28.942 20.565 -32.371 1.00 11.08 278 ASN B C 1
ATOM 2661 O O . ASN B 1 165 ? -29.555 20.419 -33.426 1.00 10.03 278 ASN B O 1
ATOM 2666 N N . VAL B 1 166 ? -28.287 19.579 -31.713 1.00 9.80 279 VAL B N 1
ATOM 2667 C CA . VAL B 1 166 ? -28.243 18.193 -32.170 1.00 9.48 279 VAL B CA 1
ATOM 2668 C C . VAL B 1 166 ? -28.446 17.238 -30.967 1.00 9.78 279 VAL B C 1
ATOM 2669 O O . VAL B 1 166 ? -27.838 17.401 -29.906 1.00 10.38 279 VAL B O 1
ATOM 2673 N N . ALA B 1 167 ? -29.366 16.296 -31.102 1.00 9.74 280 ALA B N 1
ATOM 2674 C CA . ALA B 1 167 ? -29.679 15.333 -30.032 1.00 8.85 280 ALA B CA 1
ATOM 2675 C C . ALA B 1 167 ? -28.513 14.425 -29.658 1.00 9.39 280 ALA B C 1
ATOM 2676 O O . ALA B 1 167 ? -27.640 14.114 -30.466 1.00 9.25 280 ALA B O 1
ATOM 2678 N N . GLN B 1 168 ? -28.508 13.945 -28.424 1.00 9.95 281 GLN B N 1
ATOM 2679 C CA . GLN B 1 168 ? -27.481 12.981 -28.016 1.00 9.77 281 GLN B CA 1
ATOM 2680 C C . GLN B 1 168 ? -27.365 11.785 -28.962 1.00 10.17 281 GLN B C 1
ATOM 2681 O O . GLN B 1 168 ? -26.261 11.300 -29.192 1.00 10.64 281 GLN B O 1
ATOM 2687 N N . ARG B 1 169 ? -28.483 11.308 -29.525 1.00 9.42 282 ARG B N 1
ATOM 2688 C CA A ARG B 1 169 ? -28.421 10.126 -30.383 0.50 9.66 282 ARG B CA 1
ATOM 2689 C CA B ARG B 1 169 ? -28.470 10.162 -30.402 0.50 9.72 282 ARG B CA 1
ATOM 2690 C C . ARG B 1 169 ? -27.512 10.377 -31.579 1.00 9.15 282 ARG B C 1
ATOM 2691 O O . ARG B 1 169 ? -26.923 9.438 -32.100 1.00 9.63 282 ARG B O 1
ATOM 2706 N N . TYR B 1 170 ? -27.378 11.632 -31.968 1.00 9.45 283 TYR B N 1
ATOM 2707 C CA . TYR B 1 170 ? -26.723 12.020 -33.212 1.00 9.24 283 TYR B CA 1
ATOM 2708 C C . TYR B 1 170 ? -25.384 12.787 -33.077 1.00 8.68 283 TYR B C 1
ATOM 2709 O O . TYR B 1 170 ? -24.964 13.503 -33.998 1.00 6.51 283 TYR B O 1
ATOM 2718 N N . VAL B 1 171 ? -24.740 12.651 -31.922 1.00 8.68 284 VAL B N 1
ATOM 2719 C CA . VAL B 1 171 ? -23.389 13.165 -31.725 1.00 8.18 284 VAL B CA 1
ATOM 2720 C C . VAL B 1 171 ? -22.481 12.020 -31.315 1.00 8.60 284 VAL B C 1
ATOM 2721 O O . VAL B 1 171 ? -22.727 11.347 -30.307 1.00 7.90 284 VAL B O 1
ATOM 2725 N N . VAL B 1 172 ? -21.433 11.770 -32.112 1.00 9.19 285 VAL B N 1
ATOM 2726 C CA . VAL B 1 172 ? -20.466 10.745 -31.786 1.00 10.23 285 VAL B CA 1
ATOM 2727 C C . VAL B 1 172 ? -18.994 11.197 -31.943 1.00 11.08 285 VAL B C 1
ATOM 2728 O O . VAL B 1 172 ? -18.706 12.276 -32.424 1.00 9.84 285 VAL B O 1
ATOM 2732 N N . ALA B 1 173 ? -18.081 10.365 -31.470 1.00 11.90 286 ALA B N 1
ATOM 2733 C CA . ALA B 1 173 ? -16.626 10.630 -31.622 1.00 13.13 286 ALA B CA 1
ATOM 2734 C C . ALA B 1 173 ? -16.218 10.975 -33.069 1.00 14.09 286 ALA B C 1
ATOM 2735 O O . ALA B 1 173 ? -16.708 10.378 -34.040 1.00 12.97 286 ALA B O 1
ATOM 2737 N N . CYS B 1 174 ? -15.334 11.956 -33.215 1.00 16.13 287 CYS B N 1
ATOM 2738 C CA . CYS B 1 174 ? -14.909 12.397 -34.533 1.00 18.14 287 CYS B CA 1
ATOM 2739 C C . CYS B 1 174 ? -13.854 11.486 -35.125 1.00 20.44 287 CYS B C 1
ATOM 2740 O O . CYS B 1 174 ? -12.676 11.649 -34.847 1.00 20.73 287 CYS B O 1
ATOM 2743 N N . LYS B 1 175 ? -14.293 10.519 -35.945 1.00 23.40 288 LYS B N 1
ATOM 2744 C CA . LYS B 1 175 ? -13.373 9.678 -36.738 1.00 25.13 288 LYS B CA 1
ATOM 2745 C C . LYS B 1 175 ? -13.176 10.205 -38.155 1.00 26.17 288 LYS B C 1
ATOM 2746 O O . LYS B 1 175 ? -12.925 9.403 -39.069 1.00 27.21 288 LYS B O 1
ATOM 2752 N N . GLU B 1 176 ? -13.257 11.528 -38.342 1.00 26.30 289 GLU B N 1
ATOM 2753 C CA . GLU B 1 176 ? -13.107 12.132 -39.666 1.00 27.23 289 GLU B CA 1
ATOM 2754 C C . GLU B 1 176 ? -11.986 13.200 -39.683 1.00 27.79 289 GLU B C 1
ATOM 2755 O O . GLU B 1 176 ? -12.091 14.210 -38.995 1.00 27.50 289 GLU B O 1
ATOM 2761 N N . PRO B 1 177 ? -10.909 12.972 -40.467 1.00 29.06 290 PRO B N 1
ATOM 2762 C CA . PRO B 1 177 ? -9.852 14.023 -40.640 1.00 30.01 290 PRO B CA 1
ATOM 2763 C C . PRO B 1 177 ? -10.372 15.252 -41.407 1.00 30.83 290 PRO B C 1
ATOM 2764 O O . PRO B 1 177 ? -11.289 15.102 -42.205 1.00 31.17 290 PRO B O 1
ATOM 2768 N N . LYS B 1 178 ? -9.801 16.445 -41.182 1.00 32.22 291 LYS B N 1
ATOM 2769 C CA . LYS B 1 178 ? -10.265 17.690 -41.895 1.00 32.88 291 LYS B CA 1
ATOM 2770 C C . LYS B 1 178 ? -10.076 17.643 -43.424 1.00 33.47 291 LYS B C 1
ATOM 2771 O O . LYS B 1 178 ? -9.132 17.032 -43.926 1.00 33.99 291 LYS B O 1
ATOM 2773 N N . ALA C 2 1 ? 4.047 10.660 -3.760 1.00 14.55 1 ALA C N 1
ATOM 2774 C CA . ALA C 2 1 ? 3.760 11.691 -4.804 1.00 15.06 1 ALA C CA 1
ATOM 2775 C C . ALA C 2 1 ? 4.324 13.018 -4.374 1.00 15.23 1 ALA C C 1
ATOM 2776 O O . ALA C 2 1 ? 4.551 13.253 -3.196 1.00 14.97 1 ALA C O 1
ATOM 2778 N N . ARG C 2 2 ? 4.579 13.882 -5.337 1.00 16.54 2 ARG C N 1
ATOM 2779 C CA . ARG C 2 2 ? 4.950 15.267 -5.029 1.00 17.48 2 ARG C CA 1
ATOM 2780 C C . ARG C 2 2 ? 3.772 16.136 -5.448 1.00 17.26 2 ARG C C 1
ATOM 2781 O O . ARG C 2 2 ? 3.400 16.133 -6.613 1.00 16.45 2 ARG C O 1
ATOM 2789 N N . THR C 2 3 ? 3.167 16.845 -4.494 1.00 17.27 3 THR C N 1
ATOM 2790 C CA . THR C 2 3 ? 2.014 17.704 -4.795 1.00 18.42 3 THR C CA 1
ATOM 2791 C C . THR C 2 3 ? 2.433 19.113 -5.127 1.00 19.36 3 THR C C 1
ATOM 2792 O O . THR C 2 3 ? 3.538 19.542 -4.788 1.00 17.52 3 THR C O 1
ATOM 2807 N N . GLN C 2 5 ? 1.147 21.626 -3.580 1.00 27.70 5 GLN C N 1
ATOM 2808 C CA . GLN C 2 5 ? 1.222 22.374 -2.295 1.00 30.69 5 GLN C CA 1
ATOM 2809 C C . GLN C 2 5 ? 2.636 22.286 -1.742 1.00 32.95 5 GLN C C 1
ATOM 2810 O O . GLN C 2 5 ? 3.200 23.289 -1.307 1.00 34.08 5 GLN C O 1
ATOM 2812 N N . THR C 2 6 ? 3.206 21.079 -1.794 1.00 35.28 6 THR C N 1
ATOM 2813 C CA . THR C 2 6 ? 4.620 20.851 -1.497 1.00 36.53 6 THR C CA 1
ATOM 2814 C C . THR C 2 6 ? 5.523 21.633 -2.440 1.00 37.91 6 THR C C 1
ATOM 2815 O O . THR C 2 6 ? 6.421 22.343 -1.983 1.00 38.33 6 THR C O 1
ATOM 2819 N N . ALA C 2 7 ? 5.271 21.517 -3.748 1.00 39.25 7 ALA C N 1
ATOM 2820 C CA . ALA C 2 7 ? 6.069 22.214 -4.782 1.00 40.03 7 ALA C CA 1
ATOM 2821 C C . ALA C 2 7 ? 6.076 23.736 -4.614 1.00 40.86 7 ALA C C 1
ATOM 2822 O O . ALA C 2 7 ? 7.074 24.399 -4.914 1.00 40.40 7 ALA C O 1
ATOM 2824 N N . ARG C 2 8 ? 4.962 24.280 -4.126 1.00 41.52 8 ARG C N 1
ATOM 2825 C CA . ARG C 2 8 ? 4.802 25.723 -4.012 1.00 42.17 8 ARG C CA 1
ATOM 2826 C C . ARG C 2 8 ? 4.835 26.111 -2.542 1.00 42.72 8 ARG C C 1
ATOM 2827 O O . ARG C 2 8 ? 5.738 26.830 -2.115 1.00 43.19 8 ARG C O 1
ATOM 2835 N N . ALA D 2 1 ? -28.871 9.231 -48.878 1.00 12.99 1 ALA D N 1
ATOM 2836 C CA . ALA D 2 1 ? -28.638 10.192 -47.764 1.00 14.16 1 ALA D CA 1
ATOM 2837 C C . ALA D 2 1 ? -29.087 11.588 -48.174 1.00 14.14 1 ALA D C 1
ATOM 2838 O O . ALA D 2 1 ? -29.008 11.935 -49.342 1.00 13.76 1 ALA D O 1
ATOM 2840 N N . ARG D 2 2 ? -29.628 12.339 -47.220 1.00 14.69 2 ARG D N 1
ATOM 2841 C CA . ARG D 2 2 ? -29.980 13.745 -47.433 1.00 15.62 2 ARG D CA 1
ATOM 2842 C C . ARG D 2 2 ? -28.784 14.528 -46.934 1.00 16.49 2 ARG D C 1
ATOM 2843 O O . ARG D 2 2 ? -28.460 14.472 -45.744 1.00 15.57 2 ARG D O 1
ATOM 2845 N N . THR D 2 3 ? -28.080 15.182 -47.865 1.00 17.77 3 THR D N 1
ATOM 2846 C CA . THR D 2 3 ? -26.894 15.955 -47.565 1.00 20.09 3 THR D CA 1
ATOM 2847 C C . THR D 2 3 ? -27.263 17.399 -47.194 1.00 21.64 3 THR D C 1
ATOM 2848 O O . THR D 2 3 ? -28.375 17.852 -47.439 1.00 21.96 3 THR D O 1
#